Protein AF-A0A2P4PCV8-F1 (afdb_monomer)

pLDDT: mean 87.17, std 16.97, range [30.16, 98.88]

Sequence (271 aa):
MNFSSSGEYDDCSLVPAVNVSKWEKKDFKELQRILKNCIPLIRFFEISSTDFYDKVWPYNSILPKDLREDIIKFHFKPSSRPISPLHKPRLIPFDSTLIKQEHVARLCDWIDRKDGKPYKFEDIPYKFKLLVRGSKDGFESEIFHEKCDHKGPTIVVMQIAYSGELVGGYNPIEWTTGDSRITTQNSFLFSFPKQGNIADAKLSRVSRPGYAIRVKDKSHGPCFGDKDLWMKQNFNAYDSCSSDKDDYQERVTTLSKFWVLEYEVFQVVKK

Secondary structure (DSSP, 8-state):
-----------TT------GGG--HHHHHHHHHHHTTTGGGS-GGGS-HHHIIIIIGGGGGGS-HHHHHHHHHHHH-TTPPP-S--------SS--SS--HHHHHHHHHHHHT--SSPPPGGG--EEEEEEEEHHHH-SBHHHHHHHHBT--SEEEEEEETTT--EEEEEESS-B--SSEEE--SS-EEEEE-SSS-GGG-EEEEBS-GGGSEEE--TTEEEEETTTTEEEESBTTSTT-EEE-SSSBSS-S-S-SEE-EEEEEEEEEEE-

Radius of gyration: 23.93 Å; Cα contacts (8 Å, |Δi|>4): 496; chains: 1; bounding box: 47×67×67 Å

Mean predicted aligned error: 13.07 Å

Nearest PDB structures (foldseek):
  8ar9-assembly1_A  TM=8.118E-01  e=1.139E-08  Homo sapiens
  7uzi-assembly1_U  TM=7.854E-01  e=8.421E-09  Rattus norvegicus
  7obp-assembly1_A  TM=8.176E-01  e=4.578E-08  Homo sapiens
  4acj-assembly1_A  TM=7.943E-01  e=2.822E-08  Danio rerio
  7obp-assembly5_E  TM=8.021E-01  e=3.818E-08  Homo sapiens

Solvent-accessible surface area (backbone atoms only — not comparable to full-atom values): 15337 Å² total; per-residue (Å²): 138,88,81,88,81,82,79,81,74,89,64,86,83,72,70,74,82,81,64,68,90,76,60,51,75,66,53,48,52,50,50,30,62,74,36,57,83,48,57,81,71,56,64,70,90,76,46,51,61,65,54,37,56,74,72,44,49,86,55,48,86,54,49,57,69,72,60,44,54,36,52,49,44,38,65,76,32,92,88,51,77,68,76,64,79,66,72,67,71,86,66,62,75,44,81,61,93,87,63,53,73,70,55,52,23,48,52,50,28,62,72,70,65,55,92,65,82,66,49,53,77,93,68,51,62,61,40,42,44,65,60,46,40,26,90,82,71,51,46,41,11,55,55,46,50,76,55,43,41,74,58,39,24,31,39,41,41,33,29,33,58,89,76,48,30,36,35,36,38,38,45,72,51,59,46,65,74,43,85,52,58,45,68,37,71,77,32,35,39,28,20,40,62,65,75,77,58,86,82,73,40,46,76,16,46,43,69,35,32,70,36,31,30,37,32,38,47,60,62,35,39,67,30,36,14,92,49,28,36,36,33,27,38,44,32,64,39,86,62,21,21,34,30,37,69,70,22,32,71,46,60,61,60,95,53,55,58,38,28,33,76,39,38,40,34,25,33,56,40,78,110

Foldseek 3Di:
DDDDDDDDDPDPPPPPDDPLVPDDPVNLVVVLVVCVVVLVVDQLLPQQLVCCVPPVVSSLVSDDPLVSVQSCCVSVPVPDDRPPPNPPPPCPVEDDPLDDLLRLQVVQCLLVVPPDDTDDSVRRQKGWYWQDKCVVQNQFLLSLCVRFAPLAKKKKWFQFDPQRKIKIKIDRGGADADFAAAFDQSIWIKIDGPDDDSVPIDIKTFPARRFQFGHYHSQWHGDGGPQAWTAGGGQQDWQRIAHDDDGIDDRHDPGGGTGGPMMIMTRIDGD

InterPro domains:
  IPR006571 TLDc domain [PF07534] (95-268)
  IPR006571 TLDc domain [PS51886] (97-269)
  IPR006571 TLDc domain [SM00584] (96-269)

Structure (mmCIF, N/CA/C/O backbone):
data_AF-A0A2P4PCV8-F1
#
_entry.id   AF-A0A2P4PCV8-F1
#
loop_
_atom_site.group_PDB
_atom_site.id
_atom_site.type_symbol
_atom_site.label_atom_id
_atom_site.label_alt_id
_atom_site.label_comp_id
_atom_site.label_asym_id
_atom_site.label_entity_id
_atom_site.label_seq_id
_atom_site.pdbx_PDB_ins_code
_atom_site.Cartn_x
_atom_site.Cartn_y
_atom_site.Cartn_z
_atom_site.occupancy
_atom_site.B_iso_or_equiv
_atom_site.auth_seq_id
_atom_site.auth_comp_id
_atom_site.auth_asym_id
_atom_site.auth_atom_id
_atom_site.pdbx_PDB_model_num
ATOM 1 N N . MET A 1 1 ? 11.957 45.035 31.688 1.00 38.94 1 MET A N 1
ATOM 2 C CA . MET A 1 1 ? 10.987 44.380 30.789 1.00 38.94 1 MET A CA 1
ATOM 3 C C . MET A 1 1 ? 11.322 42.902 30.786 1.00 38.94 1 MET A C 1
ATOM 5 O O . MET A 1 1 ? 12.318 42.510 30.198 1.00 38.94 1 MET A O 1
ATOM 9 N N . ASN A 1 2 ? 10.563 42.133 31.563 1.00 30.97 2 ASN A N 1
ATOM 10 C CA . ASN A 1 2 ? 10.613 40.675 31.576 1.00 30.97 2 ASN A CA 1
ATOM 11 C C . ASN A 1 2 ? 9.821 40.161 30.382 1.00 30.97 2 ASN A C 1
ATOM 13 O O . ASN A 1 2 ? 8.718 40.655 30.194 1.00 30.97 2 ASN A O 1
ATOM 17 N N . PHE A 1 3 ? 10.326 39.148 29.681 1.00 30.16 3 PHE A N 1
ATOM 18 C CA . PHE A 1 3 ? 9.507 38.034 29.201 1.00 30.16 3 PHE A CA 1
ATOM 19 C C . PHE A 1 3 ? 10.400 36.798 29.059 1.00 30.16 3 PHE A C 1
ATOM 21 O O . PHE A 1 3 ? 11.090 36.595 28.065 1.00 30.16 3 PHE A O 1
ATOM 28 N N . SER A 1 4 ? 10.395 35.990 30.114 1.00 32.03 4 SER A N 1
ATOM 29 C CA . SER A 1 4 ? 10.664 34.559 30.071 1.00 32.03 4 SER A CA 1
ATOM 30 C C . SER A 1 4 ? 9.470 33.873 29.402 1.00 32.03 4 SER A C 1
ATOM 32 O O . SER A 1 4 ? 8.347 34.009 29.883 1.00 32.03 4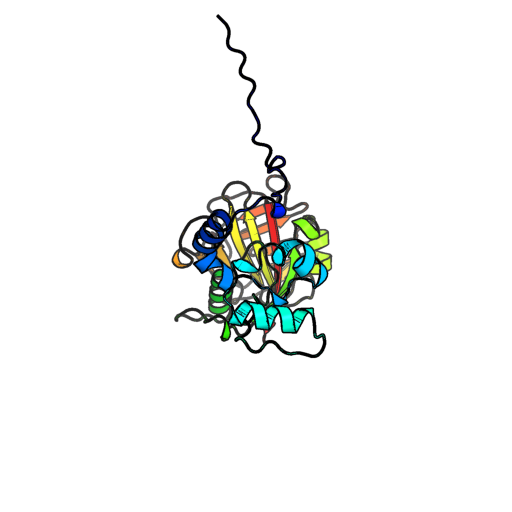 SER A O 1
ATOM 34 N N . SER A 1 5 ? 9.703 33.144 28.313 1.00 35.50 5 SER A N 1
ATOM 35 C CA . SER A 1 5 ? 8.714 32.257 27.697 1.00 35.50 5 SER A CA 1
ATOM 36 C C . SER A 1 5 ? 9.259 30.833 27.733 1.00 35.50 5 SER A C 1
ATOM 38 O O . SER A 1 5 ? 9.901 30.375 26.790 1.00 35.50 5 SER A O 1
ATOM 40 N N . SER A 1 6 ? 9.028 30.147 28.849 1.00 34.22 6 SER A N 1
ATOM 41 C CA . SER A 1 6 ? 9.066 28.689 28.918 1.00 34.22 6 SER A CA 1
ATOM 42 C C . SER A 1 6 ? 7.823 28.157 28.207 1.00 34.22 6 SER A C 1
ATOM 44 O O . SER A 1 6 ? 6.713 28.313 28.710 1.00 34.22 6 SER A O 1
ATOM 46 N N . GLY A 1 7 ? 8.006 27.582 27.019 1.00 34.19 7 GLY A N 1
ATOM 47 C CA . GLY A 1 7 ? 6.967 26.794 26.368 1.00 34.19 7 GLY A CA 1
ATOM 48 C C . GLY A 1 7 ? 6.785 25.488 27.133 1.00 34.19 7 GLY A C 1
ATOM 49 O O . GLY A 1 7 ? 7.696 24.662 27.166 1.00 34.19 7 GLY A O 1
ATOM 50 N N . GLU A 1 8 ? 5.632 25.334 27.776 1.00 32.84 8 GLU A N 1
ATOM 51 C CA . GLU A 1 8 ? 5.153 24.049 28.272 1.00 32.84 8 GLU A CA 1
ATOM 52 C C . GLU A 1 8 ? 4.843 23.164 27.061 1.00 32.84 8 GLU A C 1
ATOM 54 O O . GLU A 1 8 ? 3.984 23.471 26.235 1.00 32.84 8 GLU A O 1
ATOM 59 N N . TYR A 1 9 ? 5.606 22.084 26.929 1.00 38.09 9 TYR A N 1
ATOM 60 C CA . TYR A 1 9 ? 5.227 20.954 26.100 1.00 38.09 9 TYR A CA 1
ATOM 61 C C . TYR A 1 9 ? 4.119 20.214 26.852 1.00 38.09 9 TYR A C 1
ATOM 63 O O . TYR A 1 9 ? 4.358 19.740 27.962 1.00 38.09 9 TYR A O 1
ATOM 71 N N . ASP A 1 10 ? 2.925 20.131 26.259 1.00 37.09 10 ASP A N 1
ATOM 72 C CA . ASP A 1 10 ? 1.834 19.277 26.736 1.00 37.09 10 ASP A CA 1
ATOM 73 C C . ASP A 1 10 ? 2.271 17.808 26.653 1.00 37.09 10 ASP A C 1
ATOM 75 O O . ASP A 1 10 ? 2.105 17.112 25.648 1.00 37.09 10 ASP A O 1
ATOM 79 N N . ASP A 1 11 ? 2.887 17.352 27.736 1.00 35.28 11 ASP A N 1
ATOM 80 C CA . ASP A 1 11 ? 3.180 15.961 28.004 1.00 35.28 11 ASP A CA 1
ATOM 81 C C . ASP A 1 11 ? 1.874 15.239 28.371 1.00 35.28 11 ASP A C 1
ATOM 83 O O . ASP A 1 11 ? 1.299 15.420 29.446 1.00 35.28 11 ASP A O 1
ATOM 87 N N . CYS A 1 12 ? 1.396 14.383 27.467 1.00 40.44 12 CYS A N 1
ATOM 88 C CA . CYS A 1 12 ? 0.242 13.508 27.694 1.00 40.44 12 CYS A CA 1
ATOM 89 C C . CYS A 1 12 ? 0.479 12.438 28.788 1.00 40.44 12 CYS A C 1
ATOM 91 O O . CYS A 1 12 ? -0.374 11.571 28.985 1.00 40.44 12 CYS A O 1
ATOM 93 N N . SER A 1 13 ? 1.608 12.465 29.508 1.00 43.12 13 SER A N 1
ATOM 94 C CA . SER A 1 13 ? 1.926 11.523 30.587 1.00 43.12 13 SER A CA 1
ATOM 95 C C . SER A 1 13 ? 1.292 11.852 31.951 1.00 43.12 13 SER A C 1
ATOM 97 O O . SER A 1 13 ? 1.366 11.031 32.866 1.00 43.12 13 SER A O 1
ATOM 99 N N . LEU A 1 14 ? 0.606 12.992 32.105 1.00 40.94 14 LEU A N 1
ATOM 100 C CA . LEU A 1 14 ? 0.046 13.435 33.392 1.00 40.94 14 LEU A CA 1
ATOM 101 C C . LEU A 1 14 ? -1.486 13.394 33.467 1.00 40.94 14 LEU A C 1
ATOM 103 O O . LEU A 1 14 ? -2.105 14.269 34.071 1.00 40.94 14 LEU A O 1
ATOM 107 N N . VAL A 1 15 ? -2.130 12.359 32.920 1.00 43.47 15 VAL A N 1
ATOM 108 C CA . VAL A 1 15 ? -3.498 12.048 33.364 1.00 43.47 15 VAL A CA 1
ATOM 109 C C . VAL A 1 15 ? -3.374 11.291 34.691 1.00 43.47 15 VAL A C 1
ATOM 111 O O . VAL A 1 15 ? -2.934 10.139 34.679 1.00 43.47 15 VAL A O 1
ATOM 114 N N . PRO A 1 16 ? -3.709 11.893 35.850 1.00 51.81 16 PRO A N 1
ATOM 115 C CA . PRO A 1 16 ? -3.656 11.179 37.116 1.00 51.81 16 PRO A CA 1
ATOM 116 C C . PRO A 1 16 ? -4.515 9.919 37.018 1.00 51.81 16 PRO A C 1
ATOM 118 O O . PRO A 1 16 ? -5.636 9.962 36.504 1.00 51.81 16 PRO A O 1
ATOM 121 N N . ALA A 1 17 ? -3.981 8.794 37.502 1.00 59.19 17 ALA A N 1
ATOM 122 C CA . ALA A 1 17 ? -4.695 7.526 37.504 1.00 59.19 17 ALA A CA 1
ATOM 123 C C . ALA A 1 17 ? -6.082 7.723 38.133 1.00 59.19 17 ALA A C 1
ATOM 125 O O . ALA A 1 17 ? -6.212 8.101 39.302 1.00 59.19 17 ALA A O 1
ATOM 126 N N . VAL A 1 18 ? -7.124 7.508 37.331 1.00 72.25 18 VAL A N 1
ATOM 127 C CA . VAL A 1 18 ? -8.508 7.709 37.753 1.00 72.25 18 VAL A CA 1
ATOM 128 C C . VAL A 1 18 ? -8.825 6.687 38.838 1.00 72.25 18 VAL A C 1
ATOM 130 O O . VAL A 1 18 ? -8.986 5.499 38.571 1.00 72.25 18 VAL A O 1
ATOM 133 N N . ASN A 1 19 ? -8.920 7.147 40.085 1.00 80.75 19 ASN A N 1
ATOM 134 C CA . ASN A 1 19 ? -9.288 6.286 41.196 1.00 80.75 19 ASN A CA 1
ATOM 135 C C . ASN A 1 19 ? -10.816 6.150 41.279 1.00 80.75 19 ASN A C 1
ATOM 137 O O . ASN A 1 19 ? -11.497 6.945 41.930 1.00 80.75 19 ASN A O 1
ATOM 141 N N . VAL A 1 20 ? -11.338 5.106 40.636 1.00 84.06 20 VAL A N 1
ATOM 142 C CA . VAL A 1 20 ? -12.776 4.794 40.544 1.00 84.06 20 VAL A CA 1
ATOM 143 C C . VAL A 1 20 ? -13.432 4.598 41.911 1.00 84.06 20 VAL A C 1
ATOM 145 O O . VAL A 1 20 ? -14.623 4.845 42.060 1.00 84.06 20 VAL A O 1
ATOM 148 N N . SER A 1 21 ? -12.669 4.217 42.943 1.00 82.31 21 SER A N 1
ATOM 149 C CA . SER A 1 21 ? -13.222 4.036 44.294 1.00 82.31 21 SER A CA 1
ATOM 150 C C . SER A 1 21 ? -13.751 5.330 44.926 1.00 82.31 21 SER A C 1
ATOM 152 O O . SER A 1 21 ? -14.539 5.265 45.865 1.00 82.31 21 SER A O 1
ATOM 154 N N . LYS A 1 22 ? -13.348 6.499 44.408 1.00 89.00 22 LYS A N 1
ATOM 155 C CA . LYS A 1 22 ? -13.819 7.816 44.865 1.00 89.00 22 LYS A CA 1
ATOM 156 C C . LYS A 1 22 ? -15.036 8.339 44.095 1.00 89.00 22 LYS A C 1
ATOM 158 O O . LYS A 1 22 ? -15.481 9.444 44.376 1.00 89.00 22 LYS A O 1
ATOM 163 N N . TRP A 1 23 ? -15.532 7.598 43.105 1.00 89.81 23 TRP A N 1
ATOM 164 C CA . TRP A 1 23 ? -16.611 8.061 42.236 1.00 89.81 23 TRP A CA 1
ATOM 165 C C . TRP A 1 23 ? -17.976 7.933 42.904 1.00 89.81 23 TRP A C 1
ATOM 167 O O . TRP A 1 23 ? -18.322 6.903 43.487 1.00 89.81 23 TRP A O 1
ATOM 177 N N . GLU A 1 24 ? -18.797 8.963 42.743 1.00 91.81 24 GLU A N 1
ATOM 178 C CA . GLU A 1 24 ? -20.179 8.970 43.189 1.00 91.81 24 GLU A CA 1
ATOM 179 C C . GLU A 1 24 ? -21.124 8.464 42.093 1.00 91.81 24 GLU A C 1
ATOM 181 O O . GLU A 1 24 ? -20.803 8.387 40.905 1.00 91.81 24 GLU A O 1
ATOM 186 N N . LYS A 1 25 ? -22.377 8.172 42.468 1.00 90.50 25 LYS A N 1
ATOM 187 C CA . LYS A 1 25 ? -23.420 7.752 41.510 1.00 90.50 25 LYS A CA 1
ATOM 188 C C . LYS A 1 25 ? -23.598 8.740 40.351 1.00 90.50 25 LYS A C 1
ATOM 190 O O . LYS A 1 25 ? -24.005 8.327 39.266 1.00 90.50 25 LYS A O 1
ATOM 195 N N . LYS A 1 26 ? -23.352 10.033 40.584 1.00 93.44 26 LYS A N 1
ATOM 196 C CA . LYS A 1 26 ? -23.454 11.074 39.557 1.00 93.44 26 LYS A CA 1
ATOM 197 C C . LYS A 1 26 ? -22.363 10.921 38.494 1.00 93.44 26 LYS A C 1
ATOM 199 O O . LYS A 1 26 ? -22.684 11.022 37.314 1.00 93.44 26 LYS A O 1
ATOM 204 N N . ASP A 1 27 ? -21.138 10.590 38.893 1.00 93.31 27 ASP A N 1
ATOM 205 C CA . ASP A 1 27 ? -20.005 10.412 37.978 1.00 93.31 27 ASP A CA 1
ATOM 206 C C . ASP A 1 27 ? -20.229 9.213 37.056 1.00 93.31 27 ASP A C 1
ATOM 208 O O . ASP A 1 27 ? -20.073 9.312 35.840 1.00 93.31 27 ASP A O 1
ATOM 212 N N . PHE A 1 28 ? -20.721 8.098 37.606 1.00 93.81 28 PHE A N 1
ATOM 213 C CA . PHE A 1 28 ? -21.094 6.934 36.797 1.00 93.81 28 PHE A CA 1
ATOM 214 C C . PHE A 1 28 ? -22.228 7.236 35.816 1.00 93.81 28 PHE A C 1
ATOM 216 O O . PHE A 1 28 ? -22.184 6.772 34.679 1.00 93.81 28 PHE A O 1
ATOM 223 N N . LYS A 1 29 ? -23.235 8.024 36.222 1.00 93.81 29 LYS A N 1
ATOM 224 C CA . LYS A 1 29 ? -24.313 8.451 35.314 1.00 93.81 29 LYS A CA 1
ATOM 225 C C . LYS A 1 29 ? -23.785 9.323 34.180 1.00 93.81 29 LYS A C 1
ATOM 227 O O . LYS A 1 29 ? -24.217 9.157 33.041 1.00 93.81 29 LYS A O 1
ATOM 232 N N . GLU A 1 30 ? -22.857 10.226 34.476 1.00 94.12 30 GLU A N 1
ATOM 233 C CA . GLU A 1 30 ? -22.265 11.097 33.465 1.00 94.12 30 GLU A CA 1
ATOM 234 C C . GLU A 1 30 ? -21.371 10.312 32.500 1.00 94.12 30 GLU A C 1
ATOM 236 O O . GLU A 1 30 ? -21.525 10.427 31.284 1.00 94.12 30 GLU A O 1
ATOM 241 N N . LEU A 1 31 ? -20.531 9.410 33.012 1.00 93.62 31 LEU A N 1
ATOM 242 C CA . LEU A 1 31 ? -19.739 8.500 32.185 1.00 93.62 31 LEU A CA 1
ATOM 243 C C . LEU A 1 31 ? -20.628 7.617 31.302 1.00 93.62 31 LEU A C 1
ATOM 245 O O . LEU A 1 31 ? -20.365 7.468 30.110 1.00 93.62 31 LEU A O 1
ATOM 249 N N . GLN A 1 32 ? -21.707 7.066 31.863 1.00 92.94 32 GLN A N 1
ATOM 250 C CA . GLN A 1 32 ? -22.686 6.290 31.108 1.00 92.94 32 GLN A CA 1
ATOM 251 C C . GLN A 1 32 ? -23.298 7.118 29.976 1.00 92.94 32 GLN A C 1
ATOM 253 O O . GLN A 1 32 ? -23.462 6.609 28.870 1.00 92.94 32 GLN A O 1
ATOM 258 N N . ARG A 1 33 ? -23.620 8.392 30.227 1.00 93.19 33 ARG A N 1
ATOM 259 C CA . ARG A 1 33 ? -24.165 9.308 29.219 1.00 93.19 33 ARG A CA 1
ATOM 260 C C . ARG A 1 33 ? -23.162 9.563 28.092 1.00 93.19 33 ARG A C 1
ATOM 262 O O . ARG A 1 33 ? -23.549 9.475 26.929 1.00 93.19 33 ARG A O 1
ATOM 269 N N . ILE A 1 34 ? -21.900 9.833 28.430 1.00 92.88 34 ILE A N 1
ATOM 270 C CA . ILE A 1 34 ? -20.807 10.080 27.472 1.00 92.88 34 ILE A CA 1
ATOM 271 C C . ILE A 1 34 ? -20.547 8.835 26.617 1.00 92.88 34 ILE A C 1
ATOM 273 O O . ILE A 1 34 ? -20.456 8.922 25.394 1.00 92.88 34 ILE A O 1
ATOM 277 N N . LEU A 1 35 ? -20.472 7.662 27.247 1.00 90.31 35 LEU A N 1
ATOM 278 C CA . LEU A 1 35 ? -20.114 6.415 26.576 1.00 90.31 35 LEU A CA 1
ATOM 279 C C . LEU A 1 35 ? -21.308 5.650 26.005 1.00 90.31 35 LEU A C 1
ATOM 281 O O . LEU A 1 35 ? -21.091 4.625 25.368 1.00 90.31 35 LEU A O 1
ATOM 285 N N . LYS A 1 36 ? -22.554 6.112 26.166 1.00 87.81 36 LYS A N 1
ATOM 286 C CA . LYS A 1 36 ? -23.766 5.377 25.750 1.00 87.81 36 LYS A CA 1
ATOM 287 C C . LYS A 1 36 ? -23.693 4.844 24.316 1.00 87.81 36 LYS A C 1
ATOM 289 O O . LYS A 1 36 ? -24.051 3.696 24.076 1.00 87.81 36 LYS A O 1
ATOM 294 N N . ASN A 1 37 ? -23.213 5.663 23.379 1.00 81.12 37 ASN A N 1
ATOM 295 C CA . ASN A 1 37 ? -23.099 5.291 21.963 1.00 81.12 37 ASN A CA 1
ATOM 296 C C . ASN A 1 37 ? -21.806 4.516 21.648 1.00 81.12 37 ASN A C 1
ATOM 298 O O . ASN A 1 37 ? -21.708 3.883 20.600 1.00 81.12 37 ASN A O 1
ATOM 302 N N . CYS A 1 38 ? -20.831 4.549 22.558 1.00 82.75 38 CYS A N 1
ATOM 303 C CA . CYS A 1 38 ? -19.551 3.857 22.438 1.00 82.75 38 CYS A CA 1
ATOM 304 C C . CYS A 1 38 ? -19.588 2.456 23.058 1.00 82.75 38 CYS A C 1
ATOM 306 O O . CYS A 1 38 ? -18.950 1.561 22.522 1.00 82.75 38 CYS A O 1
ATOM 308 N N . ILE A 1 39 ? -20.346 2.242 24.142 1.00 87.88 39 ILE A N 1
ATOM 309 C CA . ILE A 1 39 ? -20.460 0.954 24.851 1.00 87.88 39 ILE A CA 1
ATOM 310 C C . ILE A 1 39 ? -20.790 -0.201 23.892 1.00 87.88 39 ILE A C 1
ATOM 312 O O . ILE A 1 39 ? -20.082 -1.204 23.947 1.00 87.88 39 ILE A O 1
ATOM 316 N N . PRO A 1 40 ? -21.763 -0.082 22.963 1.00 81.81 40 PRO A N 1
ATOM 317 C CA . PRO A 1 40 ? -22.039 -1.145 21.995 1.00 81.81 40 PRO A CA 1
ATOM 318 C C . PRO A 1 40 ? -20.875 -1.424 21.028 1.00 81.81 40 PRO A C 1
ATOM 320 O O . PRO A 1 40 ? -20.838 -2.460 20.383 1.00 81.81 40 PRO A O 1
ATOM 323 N N . LEU A 1 41 ? -19.922 -0.503 20.877 1.00 77.00 41 LEU A N 1
ATOM 324 C CA . LEU A 1 41 ? -18.781 -0.649 19.969 1.00 77.00 41 LEU A CA 1
ATOM 325 C C . LEU A 1 41 ? -17.554 -1.281 20.648 1.00 77.00 41 LEU A C 1
ATOM 327 O O . LEU A 1 41 ? -16.602 -1.642 19.953 1.00 77.00 41 LEU A O 1
ATOM 331 N N . ILE A 1 42 ? -17.558 -1.412 21.981 1.00 84.56 42 ILE A N 1
ATOM 332 C CA . ILE A 1 42 ? -16.454 -1.993 22.754 1.00 84.56 42 ILE A CA 1
ATOM 333 C C . ILE A 1 42 ? -16.487 -3.520 22.638 1.00 84.56 42 ILE A C 1
ATOM 335 O O . ILE A 1 42 ? -17.512 -4.169 22.844 1.00 84.56 42 ILE A O 1
ATOM 339 N N . ARG A 1 43 ? -15.330 -4.116 22.343 1.00 82.50 43 ARG A N 1
ATOM 340 C CA . ARG A 1 43 ? -15.173 -5.561 22.142 1.00 82.50 43 ARG A CA 1
ATOM 341 C C . ARG A 1 43 ? -14.903 -6.293 23.453 1.00 82.50 43 ARG A C 1
ATOM 343 O O . ARG A 1 43 ? -13.840 -6.873 23.629 1.00 82.50 43 ARG A O 1
ATOM 350 N N . PHE A 1 44 ? -15.861 -6.269 24.375 1.00 86.81 44 PHE A N 1
ATOM 351 C CA . PHE A 1 44 ? -15.684 -6.842 25.717 1.00 86.81 44 PHE A CA 1
ATOM 352 C C . PHE A 1 44 ? -15.187 -8.297 25.708 1.00 86.81 44 PHE A C 1
ATOM 354 O O . PHE A 1 44 ? -14.325 -8.642 26.502 1.00 86.81 44 PHE A O 1
ATOM 361 N N . PHE A 1 45 ? -15.645 -9.113 24.756 1.00 83.44 45 PHE A N 1
ATOM 362 C CA . PHE A 1 45 ? -15.264 -10.526 24.631 1.00 83.44 45 PHE A CA 1
ATOM 363 C C . PHE A 1 45 ? -13.847 -10.770 24.068 1.00 83.44 45 PHE A C 1
ATOM 365 O O . PHE A 1 45 ? -13.377 -11.903 24.088 1.00 83.44 45 PHE A O 1
ATOM 372 N N . GLU A 1 46 ? -13.175 -9.739 23.544 1.00 82.38 46 GLU A N 1
ATOM 373 C CA . GLU A 1 46 ? -11.769 -9.807 23.100 1.00 82.38 46 GLU A CA 1
ATOM 374 C C . GLU A 1 46 ? -10.795 -9.320 24.184 1.00 82.38 46 GLU A C 1
ATOM 376 O O . GLU A 1 46 ? -9.584 -9.489 24.053 1.00 82.38 46 GLU A O 1
ATOM 381 N N . ILE A 1 47 ? -11.308 -8.716 25.257 1.00 84.94 47 ILE A N 1
ATOM 382 C CA . ILE A 1 47 ? -10.499 -8.284 26.395 1.00 84.94 47 ILE A CA 1
ATOM 383 C C . ILE A 1 47 ? -10.060 -9.539 27.159 1.00 84.94 47 ILE A C 1
ATOM 385 O O . ILE A 1 47 ? -10.840 -10.474 27.330 1.00 84.94 47 ILE A O 1
ATOM 389 N N . SER A 1 48 ? -8.808 -9.602 27.612 1.00 86.75 48 SER A N 1
ATOM 390 C CA . SER A 1 48 ? -8.376 -10.715 28.463 1.00 86.75 48 SER A CA 1
ATOM 391 C C . SER A 1 48 ? -9.199 -10.727 29.759 1.00 86.75 48 SER A C 1
ATOM 393 O O . SER A 1 48 ? -9.596 -9.670 30.244 1.00 86.75 48 SER A O 1
ATOM 395 N N . SER A 1 49 ? -9.463 -11.890 30.364 1.00 88.50 49 SER A N 1
ATOM 396 C CA . SER A 1 49 ? -10.204 -11.915 31.640 1.00 88.50 49 SER A CA 1
ATOM 397 C C . SER A 1 49 ? -9.512 -11.091 32.737 1.00 88.50 49 SER A C 1
ATOM 399 O O . SER A 1 49 ? -10.195 -10.499 33.569 1.00 88.50 49 SER A O 1
ATOM 401 N N . THR A 1 50 ? -8.178 -10.995 32.695 1.00 88.88 50 THR A N 1
ATOM 402 C CA . THR A 1 50 ? -7.373 -10.138 33.577 1.00 88.88 50 THR A CA 1
ATOM 403 C C . THR A 1 50 ? -7.650 -8.656 33.330 1.00 88.88 50 THR A C 1
ATOM 405 O O . THR A 1 50 ? -8.084 -7.958 34.239 1.00 88.88 50 THR A O 1
ATOM 408 N N . ASP A 1 51 ? -7.502 -8.175 32.090 1.00 90.69 51 ASP A N 1
ATOM 409 C CA . ASP A 1 51 ? -7.779 -6.771 31.756 1.00 90.69 51 ASP A CA 1
ATOM 410 C C . ASP A 1 51 ? -9.250 -6.410 31.975 1.00 90.69 51 ASP A C 1
ATOM 412 O O . ASP A 1 51 ? -9.568 -5.288 32.367 1.00 90.69 51 ASP A O 1
ATOM 416 N N . PHE A 1 52 ? -10.163 -7.354 31.744 1.00 91.38 52 PHE A N 1
ATOM 417 C CA . PHE A 1 52 ? -11.573 -7.158 32.032 1.00 91.38 52 PHE A CA 1
ATOM 418 C C . PHE A 1 52 ? -11.780 -6.906 33.529 1.00 91.38 52 PHE A C 1
ATOM 420 O O . PHE A 1 52 ? -12.441 -5.933 33.894 1.00 91.38 52 PHE A O 1
ATOM 427 N N . TYR A 1 53 ? -11.186 -7.734 34.390 1.00 91.50 53 TYR A N 1
ATOM 428 C CA . TYR A 1 53 ? -11.283 -7.578 35.838 1.00 91.50 53 TYR A CA 1
ATOM 429 C C . TYR A 1 53 ? -10.627 -6.281 36.333 1.00 91.50 53 TYR A C 1
ATOM 431 O O . TYR A 1 53 ? -11.234 -5.544 37.105 1.00 91.50 53 TYR A O 1
ATOM 439 N N . ASP A 1 54 ? -9.431 -5.953 35.851 1.00 89.94 54 ASP A N 1
ATOM 440 C CA . ASP A 1 54 ? -8.673 -4.814 36.375 1.00 89.94 54 ASP A CA 1
ATOM 441 C C . ASP A 1 54 ? -9.158 -3.467 35.818 1.00 89.94 54 ASP A C 1
ATOM 443 O O . ASP A 1 54 ? -9.199 -2.468 36.537 1.00 89.94 54 ASP A O 1
ATOM 447 N N . LYS A 1 55 ? -9.529 -3.417 34.531 1.00 90.56 55 LYS A N 1
ATOM 448 C CA . LYS A 1 55 ? -9.739 -2.153 33.800 1.00 90.56 55 LYS A CA 1
ATOM 449 C C . LYS A 1 55 ? -11.195 -1.881 33.440 1.00 90.56 55 LYS A C 1
ATOM 451 O O . LYS A 1 55 ? -11.571 -0.721 33.295 1.00 90.56 55 LYS A O 1
ATOM 456 N N . VAL A 1 56 ? -12.027 -2.913 33.289 1.00 91.94 56 VAL A N 1
ATOM 457 C CA . VAL A 1 56 ? -13.430 -2.756 32.855 1.00 91.94 56 VAL A CA 1
ATOM 458 C C . VAL A 1 56 ? -14.399 -2.918 34.019 1.00 91.94 56 VAL A C 1
ATOM 460 O O . VAL A 1 56 ? -15.322 -2.117 34.184 1.00 91.94 56 VAL A O 1
ATOM 463 N N . TRP A 1 57 ? -14.184 -3.936 34.850 1.00 91.62 57 TRP A N 1
ATOM 464 C CA . TRP A 1 57 ? -15.052 -4.282 35.969 1.00 91.62 57 TRP A CA 1
ATOM 465 C C . TRP A 1 57 ? -15.304 -3.144 36.967 1.00 91.62 57 TRP A C 1
ATOM 467 O O . TRP A 1 57 ? -16.454 -3.033 37.406 1.00 91.62 57 TRP A O 1
ATOM 477 N N . PRO A 1 58 ? -14.341 -2.251 37.290 1.00 92.62 58 PRO A N 1
ATOM 478 C CA . PRO A 1 58 ? -14.599 -1.111 38.176 1.00 92.62 58 PRO A CA 1
ATOM 479 C C . PRO A 1 58 ? -15.738 -0.202 37.691 1.00 92.62 58 PRO A C 1
ATOM 481 O O . PRO A 1 58 ? -16.423 0.429 38.493 1.00 92.62 58 PRO A O 1
ATOM 484 N N . TYR A 1 59 ? -15.987 -0.178 36.381 1.00 92.50 59 TYR A N 1
ATOM 485 C CA . TYR A 1 59 ? -17.022 0.632 35.747 1.00 92.50 59 TYR A CA 1
ATOM 486 C C . TYR A 1 59 ? -18.271 -0.163 35.381 1.00 92.50 59 TYR A C 1
ATOM 488 O O . TYR A 1 59 ? -19.133 0.361 34.678 1.00 92.50 59 TYR A O 1
ATOM 496 N N . ASN A 1 60 ? -18.409 -1.414 35.837 1.00 90.06 60 ASN A N 1
ATOM 497 C CA . ASN A 1 60 ? -19.470 -2.304 35.365 1.00 90.06 60 ASN A CA 1
ATOM 498 C C . ASN A 1 60 ? -20.869 -1.675 35.477 1.00 90.06 60 ASN A C 1
ATOM 500 O O . ASN A 1 60 ? -21.707 -1.945 34.624 1.00 90.06 60 ASN A O 1
ATOM 504 N N . SER A 1 61 ? -21.094 -0.787 36.457 1.00 90.69 61 SER A N 1
ATOM 505 C CA . SER A 1 61 ? -22.348 -0.075 36.727 1.00 90.69 61 SER A CA 1
ATOM 506 C C . SER A 1 61 ? -22.931 0.671 35.522 1.00 90.69 61 SER A C 1
ATOM 508 O O . SER A 1 61 ? -24.157 0.756 35.433 1.00 90.69 61 SER A O 1
ATOM 510 N N . ILE A 1 62 ? -22.098 1.130 34.580 1.00 93.12 62 ILE A N 1
ATOM 511 C CA . ILE A 1 62 ? -22.535 1.873 33.386 1.00 93.12 62 ILE A CA 1
ATOM 512 C C . ILE A 1 62 ? -23.058 0.961 32.268 1.00 93.12 62 ILE A C 1
ATOM 514 O O . ILE A 1 62 ? -23.760 1.429 31.368 1.00 93.12 62 ILE A O 1
ATOM 518 N N . LEU A 1 63 ? -22.722 -0.333 32.309 1.00 91.25 63 LEU A N 1
ATOM 519 C CA . LEU A 1 63 ? -23.099 -1.296 31.279 1.00 91.25 63 LEU A CA 1
ATOM 520 C C . LEU A 1 63 ? -24.595 -1.636 31.382 1.00 91.25 63 LEU A C 1
ATOM 522 O O . LEU A 1 63 ? -25.073 -1.890 32.498 1.00 91.25 63 LEU A O 1
ATOM 526 N N . PRO A 1 64 ? -25.325 -1.702 30.248 1.00 90.12 64 PRO A N 1
ATOM 527 C CA . PRO A 1 64 ? -26.677 -2.251 30.198 1.00 90.12 64 PRO A CA 1
ATOM 528 C C . PRO A 1 64 ? -26.743 -3.626 30.868 1.00 90.12 64 PRO A C 1
ATOM 530 O O . PRO A 1 64 ? -25.807 -4.416 30.744 1.00 90.12 64 PRO A O 1
ATOM 533 N N . LYS A 1 65 ? -27.838 -3.900 31.584 1.00 87.62 65 LYS A N 1
ATOM 534 C CA . LYS A 1 65 ? -27.977 -5.100 32.421 1.00 87.62 65 LYS A CA 1
ATOM 535 C C . LYS A 1 65 ? -27.727 -6.390 31.629 1.00 87.62 65 LYS A C 1
ATOM 537 O O . LYS A 1 65 ? -26.853 -7.160 32.012 1.00 87.62 65 LYS A O 1
ATOM 542 N N . ASP A 1 66 ? -28.405 -6.545 30.495 1.00 84.12 66 ASP A N 1
ATOM 543 C CA . ASP A 1 66 ? -28.313 -7.745 29.653 1.00 84.12 66 ASP A CA 1
ATOM 544 C C . ASP A 1 66 ? -26.885 -7.955 29.119 1.00 84.12 66 ASP A C 1
ATOM 546 O O . ASP A 1 66 ? -26.324 -9.045 29.210 1.00 84.12 66 ASP A O 1
ATOM 550 N N . LEU A 1 67 ? -26.245 -6.873 28.655 1.00 86.44 67 LEU A N 1
ATOM 551 C CA . LEU A 1 67 ? -24.861 -6.905 28.177 1.00 86.44 67 LEU A CA 1
ATOM 552 C C . LEU A 1 67 ? -23.888 -7.299 29.297 1.00 86.44 67 LEU A C 1
ATOM 554 O O . LEU A 1 67 ? -22.977 -8.096 29.085 1.00 86.44 67 LEU A O 1
ATOM 558 N N . ARG A 1 68 ? -24.072 -6.748 30.501 1.00 89.69 68 ARG A N 1
ATOM 559 C CA . ARG A 1 68 ? -23.220 -7.047 31.656 1.00 89.69 68 ARG A CA 1
ATOM 560 C C . ARG A 1 68 ? -23.293 -8.521 32.039 1.00 89.69 68 ARG A C 1
ATOM 562 O O . ARG A 1 68 ? -22.252 -9.125 32.282 1.00 89.69 68 ARG A O 1
ATOM 569 N N . GLU A 1 69 ? -24.498 -9.083 32.101 1.00 87.31 69 GLU A N 1
ATOM 570 C CA . GLU A 1 69 ? -24.710 -10.494 32.436 1.00 87.31 69 GLU A CA 1
ATOM 571 C C . GLU A 1 69 ? -24.014 -11.417 31.427 1.00 87.31 69 GLU A C 1
ATOM 573 O O . GLU A 1 69 ? -23.332 -12.363 31.829 1.00 87.31 69 GLU A O 1
ATOM 578 N N . ASP A 1 70 ? -24.086 -11.091 30.137 1.00 85.69 70 ASP A N 1
ATOM 579 C CA . ASP A 1 70 ? -23.407 -11.850 29.085 1.00 85.69 70 ASP A CA 1
ATOM 580 C C . ASP A 1 70 ? -21.879 -11.760 29.158 1.00 85.69 70 ASP A C 1
ATOM 582 O O . ASP A 1 70 ? -21.196 -12.780 29.027 1.00 85.69 70 ASP A O 1
ATOM 586 N N . ILE A 1 71 ? -21.327 -10.567 29.406 1.00 87.88 71 ILE A N 1
ATOM 587 C CA . ILE A 1 71 ? -19.877 -10.375 29.557 1.00 87.88 71 ILE A CA 1
ATOM 588 C C . ILE A 1 71 ? -19.359 -11.140 30.783 1.00 87.88 71 ILE A C 1
ATOM 590 O O . ILE A 1 71 ? -18.356 -11.849 30.691 1.00 87.88 71 ILE A O 1
ATOM 594 N N . ILE A 1 72 ? -20.062 -11.057 31.920 1.00 88.19 72 ILE A N 1
ATOM 595 C CA . ILE A 1 72 ? -19.722 -11.821 33.132 1.00 88.19 72 ILE A CA 1
ATOM 596 C C . ILE A 1 72 ? -19.730 -13.312 32.819 1.00 88.19 72 ILE A C 1
ATOM 598 O O . ILE A 1 72 ? -18.779 -14.025 33.132 1.00 88.19 72 ILE A O 1
ATOM 602 N N . LYS A 1 73 ? -20.795 -13.801 32.185 1.00 86.50 73 LYS A N 1
ATOM 603 C CA . LYS A 1 73 ? -20.913 -15.217 31.853 1.00 86.50 73 LYS A CA 1
ATOM 604 C C . LYS A 1 73 ? -19.714 -15.684 31.023 1.00 86.50 73 LYS A C 1
ATOM 606 O O . LYS A 1 73 ? -19.132 -16.705 31.371 1.00 86.50 73 LYS A O 1
ATOM 611 N N . PHE A 1 74 ? -19.297 -14.910 30.022 1.00 85.56 74 PHE A N 1
ATOM 612 C CA . PHE A 1 74 ? -18.134 -15.220 29.191 1.00 85.56 74 PHE A CA 1
ATOM 613 C C . PHE A 1 74 ? -16.814 -15.283 29.980 1.00 85.56 74 PHE A C 1
ATOM 615 O O . PHE A 1 74 ? -16.125 -16.299 29.918 1.00 85.56 74 PHE A O 1
ATOM 622 N N . HIS A 1 75 ? -16.469 -14.251 30.760 1.00 85.88 75 HIS A N 1
ATOM 623 C CA . HIS A 1 75 ? -15.177 -14.213 31.468 1.00 85.88 75 HIS A CA 1
ATOM 624 C C . HIS A 1 75 ? -15.096 -15.158 32.670 1.00 85.88 75 HIS A C 1
ATOM 626 O O . HIS A 1 75 ? -14.003 -15.611 33.010 1.00 85.88 75 HIS A O 1
ATOM 632 N N . PHE A 1 76 ? -16.230 -15.470 33.306 1.00 83.38 76 PHE A N 1
ATOM 633 C CA . PHE A 1 76 ? -16.282 -16.296 34.517 1.00 83.38 76 PHE A CA 1
ATOM 634 C C . PHE A 1 76 ? -16.713 -17.750 34.261 1.00 83.38 76 PHE A C 1
ATOM 636 O O . PHE A 1 76 ? -16.582 -18.587 35.155 1.00 83.38 76 PHE A O 1
ATOM 643 N N . LYS A 1 77 ? -17.214 -18.091 33.064 1.00 81.81 77 LYS A N 1
ATOM 644 C CA . LYS A 1 77 ? -17.517 -19.476 32.657 1.00 81.81 77 LYS A CA 1
ATOM 645 C C . LYS A 1 77 ? -16.803 -19.807 31.338 1.00 81.81 77 LYS A C 1
ATOM 647 O O . LYS A 1 77 ? -17.388 -19.573 30.275 1.00 81.81 77 LYS A O 1
ATOM 652 N N . PRO A 1 78 ? -15.615 -20.447 31.391 1.00 58.47 78 PRO A N 1
ATOM 653 C CA . PRO A 1 78 ? -14.772 -20.753 30.223 1.00 58.47 78 PRO A CA 1
ATOM 654 C C . PRO A 1 78 ? -15.447 -21.580 29.112 1.00 58.47 78 PRO A C 1
ATOM 656 O O . PRO A 1 78 ? -14.919 -21.693 28.013 1.00 58.47 78 PRO A O 1
ATOM 659 N N . SER A 1 79 ? -16.612 -22.176 29.386 1.00 58.88 79 SER A N 1
ATOM 660 C CA . SER A 1 79 ? -17.363 -23.043 28.466 1.00 58.88 79 SER A CA 1
ATOM 661 C C . SER A 1 79 ? -18.586 -22.369 27.830 1.00 58.88 79 SER A C 1
ATOM 663 O O . SER A 1 79 ? -19.344 -23.022 27.112 1.00 58.88 79 SER A O 1
ATOM 665 N N . SER A 1 80 ? -18.847 -21.093 28.127 1.00 60.97 80 SER A N 1
ATOM 666 C CA . SER A 1 80 ? -20.071 -20.412 27.699 1.00 60.97 80 SER A CA 1
ATOM 667 C C . SER A 1 80 ? -19.863 -19.566 26.441 1.00 60.97 80 SER A C 1
ATOM 669 O O . SER A 1 80 ? -18.912 -18.799 26.332 1.00 60.97 80 SER A O 1
ATOM 671 N N . ARG A 1 81 ? -20.773 -19.708 25.470 1.00 59.78 81 ARG A N 1
ATOM 672 C CA . ARG A 1 81 ? -20.838 -18.825 24.298 1.00 59.78 81 ARG A CA 1
ATOM 673 C C . ARG A 1 81 ? -21.673 -17.581 24.653 1.00 59.78 81 ARG A C 1
ATOM 675 O O . ARG A 1 81 ? -22.712 -17.758 25.300 1.00 59.78 81 ARG A O 1
ATOM 682 N N . PRO A 1 82 ? -21.263 -16.362 24.254 1.00 58.91 82 PRO A N 1
ATOM 683 C CA . PRO A 1 82 ? -22.069 -15.156 24.458 1.00 58.91 82 PRO A CA 1
ATOM 684 C C . PRO A 1 82 ? -23.437 -15.278 23.769 1.00 58.91 82 PRO A C 1
ATOM 686 O O . PRO A 1 82 ? -23.510 -15.824 22.666 1.00 58.91 82 PRO A O 1
ATOM 689 N N . ILE A 1 83 ? -24.508 -14.809 24.422 1.00 56.62 83 ILE A N 1
ATOM 690 C CA . ILE A 1 83 ? -25.891 -14.885 23.907 1.00 56.62 83 ILE A CA 1
ATOM 691 C C . ILE A 1 83 ? -26.244 -13.639 23.097 1.00 56.62 83 ILE A C 1
ATOM 693 O O . ILE A 1 83 ? -26.843 -13.761 22.027 1.00 56.62 83 ILE A O 1
ATOM 697 N N . SER A 1 84 ? -25.865 -12.454 23.588 1.00 56.56 84 SER A N 1
ATOM 698 C CA . SER A 1 84 ? -25.947 -11.209 22.830 1.00 56.56 84 SER A CA 1
ATOM 699 C C . SER A 1 84 ? -25.342 -11.430 21.456 1.00 56.56 84 SER A C 1
ATOM 701 O O . SER A 1 84 ? -24.331 -12.143 21.374 1.00 56.56 84 SER A O 1
ATOM 703 N N . PRO A 1 85 ? -25.915 -10.841 20.382 1.00 49.91 85 PRO A N 1
ATOM 704 C CA . PRO A 1 85 ? -25.250 -10.859 19.098 1.00 49.91 85 PRO A CA 1
ATOM 705 C C . PRO A 1 85 ? -23.849 -10.368 19.405 1.00 49.91 85 PRO A C 1
ATOM 707 O O . PRO A 1 85 ? -23.691 -9.220 19.830 1.00 49.91 85 PRO A O 1
ATOM 710 N N . LEU A 1 86 ? -22.844 -11.253 19.276 1.00 49.34 86 LEU A N 1
ATOM 711 C CA . LEU A 1 86 ? -21.476 -10.794 19.145 1.00 49.34 86 LEU A CA 1
ATOM 712 C C . LEU A 1 86 ? -21.657 -9.649 18.170 1.00 49.34 86 LEU A C 1
ATOM 714 O O . LEU A 1 86 ? -22.229 -9.871 17.092 1.00 49.34 86 LEU A O 1
ATOM 718 N N . HIS A 1 87 ? -21.304 -8.427 18.573 1.00 46.38 87 HIS A N 1
ATOM 719 C CA . HIS A 1 87 ? -20.983 -7.427 17.584 1.00 46.38 87 HIS A CA 1
ATOM 720 C C . HIS A 1 87 ? -19.951 -8.166 16.772 1.00 46.38 87 HIS A C 1
ATOM 722 O O . HIS A 1 87 ? -18.837 -8.354 17.270 1.00 46.38 87 HIS A O 1
ATOM 728 N N . LYS A 1 88 ? -20.409 -8.781 15.660 1.00 40.19 88 LYS A N 1
ATOM 729 C CA . LYS A 1 88 ? -19.600 -9.689 14.863 1.00 40.19 88 LYS A CA 1
ATOM 730 C C . LYS A 1 88 ? -18.356 -8.871 14.725 1.00 40.19 88 LYS A C 1
ATOM 732 O O . LYS A 1 88 ? -18.524 -7.689 14.370 1.00 40.19 88 LYS A O 1
ATOM 737 N N . PRO A 1 89 ? -17.195 -9.396 15.158 1.00 41.12 89 PRO A N 1
ATOM 738 C CA . PRO A 1 89 ? -16.005 -8.589 15.130 1.00 41.12 89 PRO A CA 1
ATOM 739 C C . PRO A 1 89 ? -16.058 -7.902 13.781 1.00 41.12 89 PRO A C 1
ATOM 741 O O . PRO A 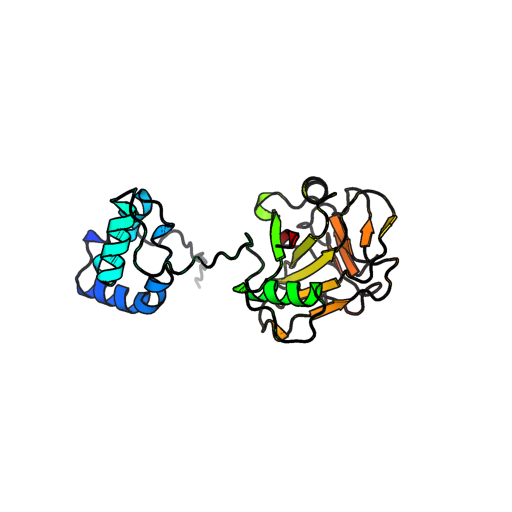1 89 ? -16.368 -8.549 12.766 1.00 41.12 89 PRO A O 1
ATOM 744 N N . ARG A 1 90 ? -15.905 -6.572 13.764 1.00 47.62 90 ARG A N 1
ATOM 745 C CA . ARG A 1 90 ? -15.436 -5.946 12.537 1.00 47.62 90 ARG A CA 1
ATOM 746 C C . ARG A 1 90 ? -14.055 -6.570 12.372 1.00 47.62 90 ARG A C 1
ATOM 748 O O . ARG A 1 90 ? -13.051 -5.985 12.765 1.00 47.62 90 ARG A O 1
ATOM 755 N N . LEU A 1 91 ? -14.038 -7.829 11.934 1.00 49.31 91 LEU A N 1
ATOM 756 C CA . LEU A 1 91 ? -12.958 -8.573 11.361 1.00 49.31 91 LEU A CA 1
ATOM 757 C C . LEU A 1 91 ? -12.751 -7.758 10.118 1.00 49.31 91 LEU A C 1
ATOM 759 O O . LEU A 1 91 ? -13.273 -8.131 9.084 1.00 49.31 91 LEU A O 1
ATOM 763 N N . ILE A 1 92 ? -12.116 -6.593 10.257 1.00 54.94 92 ILE A N 1
ATOM 764 C CA . ILE A 1 92 ? -11.270 -6.035 9.227 1.00 54.94 92 ILE A CA 1
ATOM 765 C C . ILE A 1 92 ? -10.352 -7.222 8.953 1.00 54.94 92 ILE A C 1
ATOM 767 O O . ILE A 1 92 ? -9.541 -7.548 9.819 1.00 54.94 92 ILE A O 1
ATOM 771 N N . PRO A 1 93 ? -10.580 -8.011 7.881 1.00 63.62 93 PRO A N 1
ATOM 772 C CA . PRO A 1 93 ? -9.932 -9.308 7.710 1.00 63.62 93 PRO A CA 1
ATOM 773 C C . PRO A 1 93 ? -8.470 -9.121 7.281 1.00 63.62 93 PRO A C 1
ATOM 775 O O . PRO A 1 93 ? -7.897 -9.985 6.624 1.00 63.62 93 PRO A O 1
ATOM 778 N N . PHE A 1 94 ? -7.910 -7.953 7.587 1.00 75.88 94 PHE A N 1
ATOM 779 C CA . PHE A 1 94 ? -6.613 -7.466 7.201 1.00 75.88 94 PHE A CA 1
ATOM 780 C C . PHE A 1 94 ? -6.074 -6.593 8.338 1.00 75.88 94 PHE A C 1
ATOM 782 O O . PHE A 1 94 ? -6.766 -5.722 8.864 1.00 75.88 94 PHE A O 1
ATOM 789 N N . ASP A 1 95 ? -4.845 -6.883 8.744 1.00 87.44 95 ASP A N 1
ATOM 790 C CA . ASP A 1 95 ? -4.094 -6.116 9.734 1.00 87.44 95 ASP A CA 1
ATOM 791 C C . ASP A 1 95 ? -3.470 -4.910 9.019 1.00 87.44 95 ASP A C 1
ATOM 793 O O . ASP A 1 95 ? -2.517 -5.083 8.265 1.00 87.44 95 ASP A O 1
ATOM 797 N N . SER A 1 96 ? -4.032 -3.712 9.201 1.00 92.12 96 SER A N 1
ATOM 798 C CA . SER A 1 96 ? -3.535 -2.481 8.576 1.00 92.12 96 SER A CA 1
ATOM 799 C C . SER A 1 96 ? -3.648 -1.275 9.502 1.00 92.12 96 SER A C 1
ATOM 801 O O . SER A 1 96 ? -4.661 -1.100 10.184 1.00 92.12 96 SER A O 1
ATOM 803 N N . THR A 1 97 ? -2.621 -0.424 9.485 1.00 91.19 97 THR A N 1
ATOM 804 C CA . THR A 1 97 ? -2.633 0.907 10.113 1.00 91.19 97 THR A CA 1
ATOM 805 C C . THR A 1 97 ? -2.909 2.030 9.107 1.00 91.19 97 THR A C 1
ATOM 807 O O . THR A 1 97 ? -3.370 3.098 9.511 1.00 91.19 97 THR A O 1
ATOM 810 N N . LEU A 1 98 ? -2.678 1.797 7.806 1.00 92.69 98 LEU A N 1
ATOM 811 C CA . LEU A 1 98 ? -2.856 2.795 6.746 1.00 92.69 98 LEU A CA 1
ATOM 812 C C . LEU A 1 98 ? -4.255 2.783 6.126 1.00 92.69 98 LEU A C 1
ATOM 814 O O . LEU A 1 98 ? -4.845 3.838 5.888 1.00 92.69 98 LEU A O 1
AT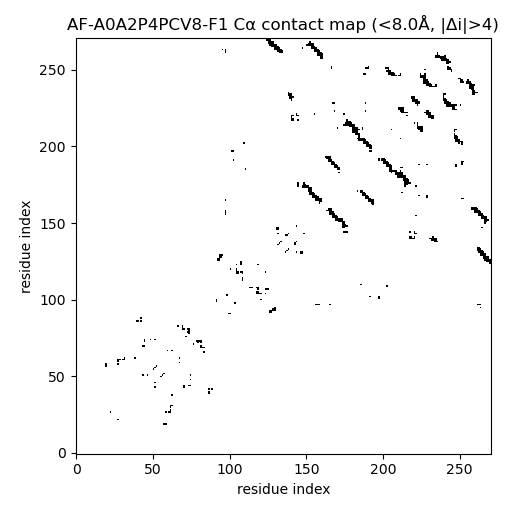OM 818 N N . ILE A 1 99 ? -4.797 1.599 5.835 1.00 91.94 99 ILE A N 1
ATOM 819 C CA . ILE A 1 99 ? -6.039 1.446 5.077 1.00 91.94 99 ILE A CA 1
ATOM 820 C C . ILE A 1 99 ? -7.202 0.963 5.941 1.00 91.94 99 ILE A C 1
ATOM 822 O O . ILE A 1 99 ? -7.053 0.247 6.925 1.00 91.94 99 ILE A O 1
ATOM 826 N N . LYS A 1 100 ? -8.407 1.377 5.546 1.00 88.31 100 LYS A N 1
ATOM 827 C CA . LYS A 1 100 ? -9.673 1.062 6.205 1.00 88.31 100 LYS A CA 1
ATOM 828 C C . LYS A 1 100 ? -10.533 0.227 5.264 1.00 88.31 100 LYS A C 1
ATOM 830 O O . LYS A 1 100 ? -10.212 0.036 4.093 1.00 88.31 100 LYS A O 1
ATOM 835 N N . GLN A 1 101 ? -11.662 -0.241 5.776 1.00 85.88 101 GLN A N 1
ATOM 836 C CA . GLN A 1 101 ? -12.633 -1.047 5.036 1.00 85.88 101 GLN A CA 1
ATOM 837 C C . GLN A 1 101 ? -13.057 -0.428 3.690 1.00 85.88 101 GLN A C 1
ATOM 839 O O . GLN A 1 101 ? -13.145 -1.145 2.698 1.00 85.88 101 GLN A O 1
ATOM 844 N N . GLU A 1 102 ? -13.274 0.886 3.636 1.00 86.94 102 GLU A N 1
ATOM 845 C CA . GLU A 1 102 ? -13.653 1.595 2.405 1.00 86.94 102 GLU A CA 1
ATOM 846 C C . GLU A 1 102 ? -12.533 1.629 1.352 1.00 86.94 102 GLU A C 1
ATOM 848 O O . GLU A 1 102 ? -12.807 1.445 0.167 1.00 86.94 102 GLU A O 1
ATOM 853 N N . HIS A 1 103 ? -11.271 1.769 1.781 1.00 91.69 103 HIS A N 1
ATOM 854 C CA . HIS A 1 103 ? -10.107 1.660 0.899 1.00 91.69 103 HIS A CA 1
ATOM 855 C C . HIS A 1 103 ? -10.036 0.258 0.289 1.00 91.69 103 HIS A C 1
ATOM 857 O O . HIS A 1 103 ? -9.887 0.118 -0.920 1.00 91.69 103 HIS A O 1
ATOM 863 N N . VAL A 1 104 ? -10.206 -0.789 1.104 1.00 92.00 104 VAL A N 1
ATOM 864 C CA . VAL A 1 104 ? -10.152 -2.175 0.616 1.00 92.00 104 VAL A CA 1
ATOM 865 C C . VAL A 1 104 ? -11.300 -2.494 -0.331 1.00 92.00 104 VAL A C 1
ATOM 867 O O . VAL A 1 104 ? -11.052 -3.112 -1.364 1.00 92.00 104 VAL A O 1
ATOM 870 N N . ALA A 1 105 ? -12.524 -2.050 -0.038 1.00 90.81 105 ALA A N 1
ATOM 871 C CA . ALA A 1 105 ? -13.647 -2.204 -0.962 1.00 90.81 105 ALA A CA 1
ATOM 872 C C . ALA A 1 105 ? -13.317 -1.592 -2.333 1.00 90.81 105 ALA A C 1
ATOM 874 O O . ALA A 1 105 ? -13.410 -2.281 -3.348 1.00 90.81 105 ALA A O 1
ATOM 875 N N . ARG A 1 106 ? -12.808 -0.352 -2.339 1.00 92.44 106 ARG A N 1
ATOM 876 C CA . ARG A 1 106 ? -12.413 0.348 -3.564 1.00 92.44 106 ARG A CA 1
ATOM 877 C C . ARG A 1 106 ? -11.294 -0.371 -4.322 1.00 92.44 106 ARG A C 1
ATOM 879 O O . ARG A 1 106 ? -11.382 -0.531 -5.536 1.00 92.44 106 ARG A O 1
ATOM 886 N N . LEU A 1 107 ? -10.262 -0.831 -3.614 1.00 94.75 107 LEU A N 1
ATOM 887 C CA . LEU A 1 107 ? -9.168 -1.604 -4.205 1.00 94.75 107 LEU A CA 1
ATOM 888 C C . LEU A 1 107 ? -9.694 -2.891 -4.858 1.00 94.75 107 LEU A C 1
ATOM 890 O O . LEU A 1 107 ? -9.295 -3.207 -5.973 1.00 94.75 107 LEU A O 1
ATOM 894 N N . CYS A 1 108 ? -10.621 -3.603 -4.210 1.00 94.25 108 CYS A N 1
ATOM 895 C CA . CYS A 1 108 ? -11.227 -4.817 -4.763 1.00 94.25 108 CYS A CA 1
ATOM 896 C C . CYS A 1 108 ? -12.052 -4.536 -6.025 1.00 94.25 108 CYS A C 1
ATOM 898 O O . CYS A 1 108 ? -11.950 -5.291 -6.990 1.00 94.25 108 CYS A O 1
ATOM 900 N N . ASP A 1 109 ? -12.816 -3.440 -6.055 1.00 92.75 109 ASP A N 1
ATOM 901 C CA . ASP A 1 109 ? -13.540 -3.028 -7.265 1.00 92.75 109 ASP A CA 1
ATOM 902 C C . ASP A 1 109 ? -12.577 -2.774 -8.425 1.00 92.75 109 ASP A C 1
ATOM 904 O O . ASP A 1 109 ? -12.838 -3.167 -9.563 1.00 92.75 109 ASP A O 1
ATOM 908 N N . TRP A 1 110 ? -11.437 -2.139 -8.141 1.00 95.50 110 TRP A N 1
ATOM 909 C CA . TRP A 1 110 ? -10.420 -1.865 -9.146 1.00 95.50 110 TRP A CA 1
ATOM 910 C C . TRP A 1 110 ? -9.679 -3.121 -9.607 1.00 95.50 110 TRP A C 1
ATOM 912 O O . TRP A 1 110 ? -9.327 -3.188 -10.786 1.00 95.50 110 TRP A O 1
ATOM 922 N N . ILE A 1 111 ? -9.468 -4.118 -8.748 1.00 96.38 111 ILE A N 1
ATOM 923 C CA . ILE A 1 111 ? -8.928 -5.423 -9.165 1.00 96.38 111 ILE A CA 1
ATOM 924 C C . ILE A 1 111 ? -9.899 -6.104 -10.138 1.00 96.38 111 ILE A C 1
ATOM 926 O O . ILE A 1 111 ? -9.486 -6.528 -11.216 1.00 96.38 111 ILE A O 1
ATOM 930 N N . ASP A 1 112 ? -11.190 -6.131 -9.805 1.00 95.12 112 ASP A N 1
ATOM 931 C CA . ASP A 1 112 ? -12.221 -6.804 -10.608 1.00 95.12 112 ASP A CA 1
ATOM 932 C C . ASP A 1 112 ? -12.701 -5.993 -11.816 1.00 95.12 112 ASP A C 1
ATOM 934 O O . ASP A 1 112 ? -13.497 -6.492 -12.611 1.00 95.12 112 ASP A O 1
ATOM 938 N N . ARG A 1 113 ? -12.237 -4.744 -11.957 1.00 92.69 113 ARG A N 1
ATOM 939 C CA . ARG A 1 113 ? -12.713 -3.778 -12.963 1.00 92.69 113 ARG A CA 1
ATOM 940 C C . ARG A 1 113 ? -14.237 -3.614 -12.932 1.00 92.69 113 ARG A C 1
ATOM 942 O O . ARG A 1 113 ? -14.896 -3.599 -13.967 1.00 92.69 113 ARG A O 1
ATOM 949 N N . LYS A 1 114 ? -14.807 -3.504 -11.734 1.00 84.69 114 LYS A N 1
ATOM 950 C CA . LYS A 1 114 ? -16.226 -3.186 -11.577 1.00 84.69 114 LYS A CA 1
ATOM 951 C C . LYS A 1 114 ? -16.467 -1.701 -11.839 1.00 84.69 114 LYS A C 1
ATOM 953 O O . LYS A 1 114 ? -15.939 -0.859 -11.122 1.00 84.69 114 LYS A O 1
ATOM 958 N N . ASP A 1 115 ? -17.366 -1.406 -12.773 1.00 68.81 115 ASP A N 1
ATOM 959 C CA . ASP A 1 115 ? -17.854 -0.043 -13.052 1.00 68.81 115 ASP A CA 1
ATOM 960 C C . ASP A 1 115 ? -19.082 0.339 -12.191 1.00 68.81 115 ASP A C 1
ATOM 962 O O . ASP A 1 115 ? -19.778 1.318 -12.451 1.00 68.81 115 ASP A O 1
ATOM 966 N N . GLY A 1 116 ? -19.391 -0.475 -11.174 1.00 71.00 116 GLY A N 1
ATOM 967 C CA . GLY A 1 116 ? -20.614 -0.393 -10.376 1.00 71.00 116 GLY A CA 1
ATOM 968 C C . GLY A 1 116 ? -20.414 0.109 -8.945 1.00 71.00 116 GLY A C 1
ATOM 969 O O . GLY A 1 116 ? -19.419 0.738 -8.593 1.00 71.00 116 GLY A O 1
ATOM 970 N N . LYS A 1 117 ? -21.399 -0.184 -8.088 1.00 74.94 117 LYS A N 1
ATOM 971 C CA . LYS A 1 117 ? -21.307 0.116 -6.654 1.00 74.94 117 LYS A CA 1
ATOM 972 C C . LYS A 1 117 ? -20.163 -0.682 -6.019 1.00 74.94 117 LYS A C 1
ATOM 974 O O . LYS A 1 117 ? -20.051 -1.871 -6.334 1.00 74.94 117 LYS A O 1
ATOM 979 N N . PRO A 1 118 ? -19.405 -0.072 -5.089 1.00 74.25 118 PRO A N 1
ATOM 980 C CA . PRO A 1 118 ? -18.359 -0.780 -4.386 1.00 74.25 118 PRO A CA 1
ATOM 981 C C . PRO A 1 118 ? -18.838 -2.038 -3.689 1.00 74.25 118 PRO A C 1
ATOM 983 O O . PRO A 1 118 ? -19.987 -2.104 -3.232 1.00 74.25 118 PRO A O 1
ATOM 986 N N . TYR A 1 119 ? -17.942 -3.015 -3.570 1.00 82.75 119 TYR A N 1
ATOM 987 C CA . TYR A 1 119 ? -18.178 -4.172 -2.720 1.00 82.75 119 TYR A CA 1
ATOM 988 C C . TYR A 1 119 ? -18.655 -3.731 -1.338 1.00 82.75 119 TYR A C 1
ATOM 990 O O . TYR A 1 119 ? -18.014 -2.933 -0.646 1.00 82.75 119 TYR A O 1
ATOM 998 N N . LYS A 1 120 ? -19.770 -4.319 -0.897 1.00 81.12 120 LYS A N 1
ATOM 999 C CA . LYS A 1 120 ? -20.019 -4.397 0.535 1.00 81.12 120 LYS A CA 1
ATOM 1000 C C . LYS A 1 120 ? -18.956 -5.295 1.131 1.00 81.12 120 LYS A C 1
ATOM 1002 O O . LYS A 1 120 ? -18.467 -6.230 0.504 1.00 81.12 120 LYS A O 1
ATOM 1007 N N . PHE A 1 121 ? -18.596 -4.998 2.360 1.00 74.31 121 PHE A N 1
ATOM 1008 C CA . PHE A 1 121 ? -17.474 -5.658 2.990 1.00 74.31 121 PHE A CA 1
ATOM 1009 C C . PHE A 1 121 ? -17.676 -7.154 3.206 1.00 74.31 121 PHE A C 1
ATOM 1011 O O . PHE A 1 121 ? -16.724 -7.922 3.067 1.00 74.31 121 PHE A O 1
ATOM 1018 N N . GLU A 1 122 ? -18.911 -7.574 3.490 1.00 78.81 122 GLU A N 1
ATOM 1019 C CA . GLU A 1 122 ? -19.246 -8.993 3.614 1.00 78.81 122 GLU A CA 1
ATOM 1020 C C . GLU A 1 122 ? -19.018 -9.754 2.296 1.00 78.81 122 GLU A C 1
ATOM 1022 O O . GLU A 1 122 ? -18.682 -10.937 2.322 1.00 78.81 122 GLU A O 1
ATOM 1027 N N . ASP A 1 123 ? -19.112 -9.046 1.166 1.00 85.19 123 ASP A N 1
ATOM 1028 C CA . ASP A 1 123 ? -19.053 -9.588 -0.191 1.00 85.19 123 ASP A CA 1
ATOM 1029 C C . ASP A 1 123 ? -17.657 -9.468 -0.831 1.00 85.19 123 ASP A C 1
ATOM 1031 O O . ASP A 1 123 ? -17.477 -9.852 -1.987 1.00 85.19 123 ASP A O 1
ATOM 1035 N N . ILE A 1 124 ? -16.655 -8.933 -0.115 1.00 87.75 124 ILE A N 1
ATOM 1036 C CA . ILE A 1 124 ? -15.292 -8.779 -0.649 1.00 87.75 124 ILE A CA 1
ATOM 1037 C C . ILE A 1 124 ? -14.718 -10.166 -0.993 1.00 87.75 124 ILE A C 1
ATOM 1039 O O . ILE A 1 124 ? -14.571 -10.993 -0.083 1.00 87.75 124 ILE A O 1
ATOM 1043 N N . PRO A 1 125 ? -14.315 -10.425 -2.253 1.00 91.00 125 PRO A N 1
ATOM 1044 C CA . PRO A 1 125 ? -13.882 -11.752 -2.698 1.00 91.00 125 PRO A CA 1
ATOM 1045 C C . PRO A 1 125 ? -12.407 -12.051 -2.391 1.00 91.00 125 PRO A C 1
ATOM 1047 O O . PRO A 1 125 ? -11.911 -13.124 -2.725 1.00 91.00 125 PRO A O 1
ATOM 1050 N N . TYR A 1 126 ? -11.701 -11.123 -1.741 1.00 93.31 126 TYR A N 1
ATOM 1051 C CA . TYR A 1 126 ? -10.268 -11.206 -1.471 1.00 93.31 126 TYR A CA 1
ATOM 1052 C C . TYR A 1 126 ? -9.952 -11.198 0.031 1.00 93.31 126 TYR A C 1
ATOM 1054 O O . TYR A 1 126 ? -10.663 -10.607 0.847 1.00 93.31 126 TYR A O 1
ATOM 1062 N N . LYS A 1 127 ? -8.853 -11.852 0.406 1.00 93.06 127 LYS A N 1
ATOM 1063 C CA . LYS A 1 127 ? -8.162 -11.710 1.691 1.00 93.06 127 LYS A CA 1
ATOM 1064 C C . LYS A 1 127 ? -6.875 -10.928 1.457 1.00 93.06 127 LYS A C 1
ATOM 1066 O O . LYS A 1 127 ? -6.136 -11.230 0.523 1.00 93.06 127 LYS A O 1
ATOM 1071 N N . PHE A 1 128 ? -6.617 -9.950 2.318 1.00 94.75 128 PHE A N 1
ATOM 1072 C CA . PHE A 1 128 ? -5.415 -9.123 2.285 1.00 94.75 128 PHE A CA 1
ATOM 1073 C C . PHE A 1 128 ? -4.520 -9.570 3.437 1.00 94.75 128 PHE A C 1
ATOM 1075 O O . PHE A 1 128 ? -4.785 -9.264 4.599 1.00 94.75 128 PHE A O 1
ATOM 1082 N N . LYS A 1 129 ? -3.487 -10.350 3.123 1.00 96.25 129 LYS A N 1
ATOM 1083 C CA . LYS A 1 129 ? -2.529 -10.847 4.111 1.00 96.25 129 LYS A CA 1
ATOM 1084 C C . LYS A 1 129 ? -1.346 -9.889 4.170 1.00 96.25 129 LYS A C 1
ATOM 1086 O O . LYS A 1 129 ? -0.609 -9.783 3.195 1.00 96.25 129 LYS A O 1
ATOM 1091 N N . LEU A 1 130 ? -1.167 -9.215 5.303 1.00 97.56 130 LEU A N 1
ATOM 1092 C CA . LEU A 1 130 ? -0.018 -8.341 5.532 1.00 97.56 130 LEU A CA 1
ATOM 1093 C C . LEU A 1 130 ? 1.284 -9.148 5.397 1.00 97.56 130 LEU A C 1
ATOM 1095 O O . LEU A 1 130 ? 1.453 -10.179 6.052 1.00 97.56 130 LEU A O 1
ATOM 1099 N N . LEU A 1 131 ? 2.176 -8.685 4.527 1.00 98.50 131 LEU A N 1
ATOM 1100 C CA . LEU A 1 131 ? 3.522 -9.220 4.339 1.00 98.50 131 LEU A CA 1
ATOM 1101 C C . LEU A 1 131 ? 4.547 -8.360 5.072 1.00 98.50 131 LEU A C 1
ATOM 1103 O O . LEU A 1 131 ? 5.411 -8.899 5.759 1.00 98.50 131 LEU A O 1
ATOM 1107 N N . VAL A 1 132 ? 4.427 -7.037 4.929 1.00 98.31 132 VAL A N 1
ATOM 1108 C CA . VAL A 1 132 ? 5.386 -6.063 5.460 1.00 98.31 132 VAL A CA 1
ATOM 1109 C C . VAL A 1 132 ? 4.653 -4.861 6.022 1.00 98.31 132 VAL A C 1
ATOM 1111 O O . VAL A 1 132 ? 3.710 -4.381 5.392 1.00 98.31 132 VAL A O 1
ATOM 1114 N N . ARG A 1 133 ? 5.120 -4.364 7.166 1.00 98.44 133 ARG A N 1
ATOM 1115 C CA . ARG A 1 133 ? 4.799 -3.039 7.704 1.00 98.44 133 ARG A CA 1
ATOM 1116 C C . ARG A 1 133 ? 6.093 -2.334 8.086 1.00 98.44 133 ARG A C 1
ATOM 1118 O O . ARG A 1 133 ? 6.821 -2.851 8.930 1.00 98.44 133 ARG A O 1
ATOM 1125 N N . GLY A 1 134 ? 6.358 -1.161 7.524 1.00 97.56 134 GLY A N 1
ATOM 1126 C CA . GLY A 1 134 ? 7.606 -0.422 7.731 1.00 97.56 134 GLY A CA 1
ATOM 1127 C C . GLY A 1 134 ? 7.938 -0.166 9.199 1.00 97.56 134 GLY A C 1
ATOM 1128 O O . GLY A 1 134 ? 9.036 -0.500 9.639 1.00 97.56 134 GLY A O 1
ATOM 1129 N N . SER A 1 135 ? 6.981 0.309 9.999 1.00 95.75 135 SER A N 1
ATOM 1130 C CA . SER A 1 135 ? 7.190 0.533 11.444 1.00 95.75 135 SER A CA 1
ATOM 1131 C C . SER A 1 135 ? 7.504 -0.729 12.257 1.00 95.75 135 SER A C 1
ATOM 1133 O O . SER A 1 135 ? 8.061 -0.628 13.349 1.00 95.75 135 SER A O 1
ATOM 1135 N N . LYS A 1 136 ? 7.145 -1.914 11.751 1.00 96.88 136 LYS A N 1
ATOM 1136 C CA . LYS A 1 136 ? 7.371 -3.201 12.422 1.00 96.88 136 LYS A CA 1
ATOM 1137 C C . LYS A 1 136 ? 8.618 -3.913 11.906 1.00 96.88 136 LYS A C 1
ATOM 1139 O O . LYS A 1 136 ? 9.333 -4.536 12.682 1.00 96.88 136 LYS A O 1
ATOM 1144 N N . ASP A 1 137 ? 8.818 -3.868 10.598 1.00 97.62 137 ASP A N 1
ATOM 1145 C CA . ASP A 1 137 ? 9.745 -4.735 9.882 1.00 97.62 137 ASP A CA 1
ATOM 1146 C C . ASP A 1 137 ? 10.960 -3.984 9.330 1.00 97.62 137 ASP A C 1
ATOM 1148 O O . ASP A 1 137 ? 11.981 -4.616 9.086 1.00 97.62 137 ASP A O 1
ATOM 1152 N N . GLY A 1 138 ? 10.865 -2.661 9.162 1.00 97.44 138 GLY A N 1
ATOM 1153 C CA . GLY A 1 138 ? 11.901 -1.793 8.602 1.00 97.44 138 GLY A CA 1
ATOM 1154 C C . GLY A 1 138 ? 11.604 -1.296 7.180 1.00 97.44 138 GLY A C 1
ATOM 1155 O O . GLY A 1 138 ? 10.677 -1.750 6.505 1.00 97.44 138 GLY A O 1
ATOM 1156 N N . PHE A 1 139 ? 12.404 -0.323 6.731 1.00 98.56 139 PHE A N 1
ATOM 1157 C CA . PHE A 1 139 ? 12.188 0.452 5.497 1.00 98.56 139 PHE A CA 1
ATOM 1158 C C . PHE A 1 139 ? 13.206 0.171 4.383 1.00 98.56 139 PHE A C 1
ATOM 1160 O O . PHE A 1 139 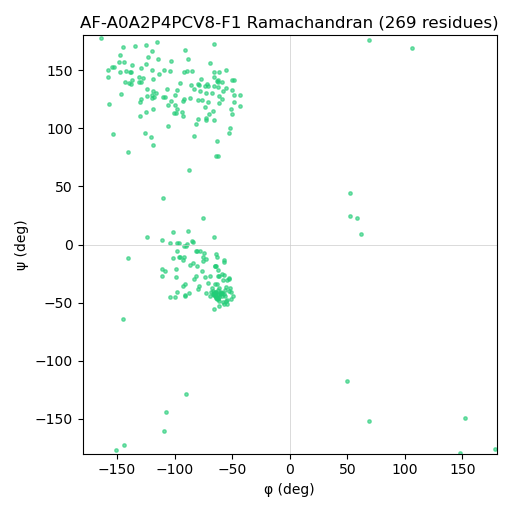? 13.151 0.820 3.344 1.00 98.56 139 PHE A O 1
ATOM 1167 N N . GLU A 1 140 ? 14.122 -0.775 4.583 1.00 98.62 140 GLU A N 1
ATOM 1168 C CA . GLU A 1 140 ? 15.126 -1.130 3.576 1.00 98.62 140 GLU A CA 1
ATOM 1169 C C . GLU A 1 140 ? 14.519 -1.992 2.458 1.00 98.62 140 GLU A C 1
ATOM 1171 O O . GLU A 1 140 ? 13.694 -2.880 2.706 1.00 98.62 140 GLU A O 1
ATOM 1176 N N . SER A 1 141 ? 14.953 -1.771 1.218 1.00 98.50 141 SER A N 1
ATOM 1177 C CA . SER A 1 141 ? 14.482 -2.510 0.044 1.00 98.50 141 SER A CA 1
ATOM 1178 C C . SER A 1 141 ? 14.783 -4.006 0.115 1.00 98.50 141 SER A C 1
ATOM 1180 O O . SER A 1 141 ? 14.012 -4.814 -0.408 1.00 98.50 141 SER A O 1
ATOM 1182 N N . GLU A 1 142 ? 15.831 -4.413 0.830 1.00 98.38 142 GLU A N 1
ATOM 1183 C CA . GLU A 1 142 ? 16.113 -5.823 1.088 1.00 98.38 142 GLU A CA 1
ATOM 1184 C C . GLU A 1 142 ? 14.985 -6.512 1.870 1.00 98.38 142 GLU A C 1
ATOM 1186 O O . GLU A 1 142 ? 14.651 -7.655 1.554 1.00 98.38 142 GLU A O 1
ATOM 1191 N N . ILE A 1 143 ? 14.355 -5.820 2.830 1.00 98.50 143 ILE A N 1
ATOM 1192 C CA . ILE A 1 143 ? 13.235 -6.361 3.623 1.00 98.50 143 ILE A CA 1
ATOM 1193 C C . ILE A 1 143 ? 12.014 -6.581 2.733 1.00 98.50 143 ILE A C 1
ATOM 1195 O O . ILE A 1 143 ? 11.319 -7.594 2.858 1.00 98.50 143 ILE A O 1
ATOM 1199 N N . PHE A 1 144 ? 11.759 -5.649 1.809 1.00 98.69 144 PHE A N 1
ATOM 1200 C CA . PHE A 1 144 ? 10.706 -5.816 0.815 1.00 98.69 144 PHE A CA 1
ATOM 1201 C C . PHE A 1 144 ? 10.929 -7.099 0.011 1.00 98.69 144 PHE A C 1
ATOM 1203 O O . PHE A 1 144 ? 10.026 -7.930 -0.056 1.00 98.69 144 PHE A O 1
ATOM 1210 N N . HIS A 1 145 ? 12.127 -7.310 -0.533 1.00 98.44 145 HIS A N 1
ATOM 1211 C CA . HIS A 1 145 ? 12.416 -8.506 -1.323 1.00 98.44 145 HIS A CA 1
ATOM 1212 C C . HIS A 1 145 ? 12.351 -9.798 -0.510 1.00 98.44 145 HIS A C 1
ATOM 1214 O O . HIS A 1 145 ? 11.769 -10.778 -0.969 1.00 98.44 145 HIS A O 1
ATOM 1220 N N . GLU A 1 146 ? 12.878 -9.808 0.716 1.00 98.56 146 GLU A N 1
ATOM 1221 C CA . GLU A 1 146 ? 12.815 -10.977 1.600 1.00 98.56 146 GLU A CA 1
ATOM 1222 C C . GLU A 1 146 ? 11.369 -11.442 1.839 1.00 98.56 146 GLU A C 1
ATOM 1224 O O . GLU A 1 146 ? 11.077 -12.642 1.869 1.00 98.56 146 GLU A O 1
ATOM 1229 N N . LYS A 1 147 ? 10.444 -10.490 1.987 1.00 98.56 147 LYS A N 1
ATOM 1230 C CA . LYS A 1 147 ? 9.066 -10.773 2.395 1.00 98.56 147 LYS A CA 1
ATOM 1231 C C . LYS A 1 147 ? 8.066 -10.836 1.241 1.00 98.56 147 LYS A C 1
ATOM 1233 O O . LYS A 1 147 ? 7.062 -11.545 1.373 1.00 98.56 147 LYS A O 1
ATOM 1238 N N . CYS A 1 148 ? 8.311 -10.130 0.139 1.00 98.50 148 CYS A N 1
ATOM 1239 C CA . CYS A 1 148 ? 7.351 -9.931 -0.953 1.00 98.50 148 CYS A CA 1
ATOM 1240 C C . CYS A 1 148 ? 7.687 -10.682 -2.242 1.00 98.50 148 CYS A C 1
ATOM 1242 O O . CYS A 1 148 ? 6.763 -10.940 -3.023 1.00 98.50 148 CYS A O 1
ATOM 1244 N N . ASP A 1 149 ? 8.948 -11.057 -2.470 1.00 98.50 149 ASP A N 1
ATOM 1245 C CA . ASP A 1 149 ? 9.299 -11.816 -3.668 1.00 98.50 149 ASP A CA 1
ATOM 1246 C C . ASP A 1 149 ? 8.572 -13.167 -3.675 1.00 98.50 149 ASP A C 1
ATOM 1248 O O . ASP A 1 149 ? 8.391 -13.831 -2.644 1.00 98.50 149 ASP A O 1
ATOM 1252 N N . HIS A 1 150 ? 8.106 -13.553 -4.861 1.00 98.38 150 HIS A N 1
ATOM 1253 C CA . HIS A 1 150 ? 7.390 -14.806 -5.108 1.00 98.38 150 HIS A CA 1
ATOM 1254 C C . HIS A 1 150 ? 6.106 -15.018 -4.287 1.00 98.38 150 HIS A C 1
ATOM 1256 O O . HIS A 1 150 ? 5.665 -16.148 -4.061 1.00 98.38 150 HIS A O 1
ATOM 1262 N N . LYS A 1 151 ? 5.477 -13.939 -3.798 1.00 98.31 151 LYS A N 1
ATOM 1263 C CA . LYS A 1 151 ? 4.193 -14.022 -3.076 1.00 98.31 151 LYS A CA 1
ATOM 1264 C C . LYS A 1 151 ? 2.968 -13.932 -3.988 1.00 98.31 151 LYS A C 1
ATOM 1266 O O . LYS A 1 151 ? 1.847 -14.014 -3.489 1.00 98.31 151 LYS A O 1
ATOM 1271 N N . GLY A 1 152 ? 3.139 -13.806 -5.302 1.00 98.12 152 GLY A N 1
ATOM 1272 C CA . GLY A 1 152 ? 2.015 -13.574 -6.209 1.00 98.12 152 GLY A CA 1
ATOM 1273 C C . GLY A 1 152 ? 1.403 -12.179 -6.019 1.00 98.12 152 GLY A C 1
ATOM 1274 O O . GLY A 1 152 ? 2.125 -11.258 -5.624 1.00 98.12 152 GLY A O 1
ATOM 1275 N N . PRO A 1 153 ? 0.096 -12.007 -6.307 1.00 98.62 153 PRO A N 1
ATOM 1276 C CA . PRO A 1 153 ? -0.524 -10.691 -6.384 1.00 98.62 153 PRO A CA 1
ATOM 1277 C C . PRO A 1 153 ? -0.380 -9.893 -5.091 1.00 98.62 153 PRO A C 1
ATOM 1279 O O . PRO A 1 153 ? -0.689 -10.392 -4.006 1.00 98.62 153 PRO A O 1
ATOM 1282 N N . THR A 1 154 ? 0.033 -8.633 -5.199 1.00 98.75 154 THR A N 1
ATOM 1283 C CA . THR A 1 154 ? 0.254 -7.763 -4.038 1.00 98.75 154 THR A CA 1
ATOM 1284 C C . THR A 1 154 ? -0.262 -6.348 -4.245 1.00 98.75 154 THR A C 1
ATOM 1286 O O . THR A 1 154 ? -0.236 -5.811 -5.350 1.00 98.75 154 THR A O 1
ATOM 1289 N N . ILE A 1 155 ? -0.698 -5.726 -3.151 1.00 98.75 155 ILE A N 1
ATOM 1290 C CA . ILE A 1 155 ? -0.956 -4.289 -3.064 1.00 98.75 155 ILE A CA 1
ATOM 1291 C C . ILE A 1 155 ? 0.101 -3.663 -2.167 1.00 98.75 155 ILE A C 1
ATOM 1293 O O . ILE A 1 15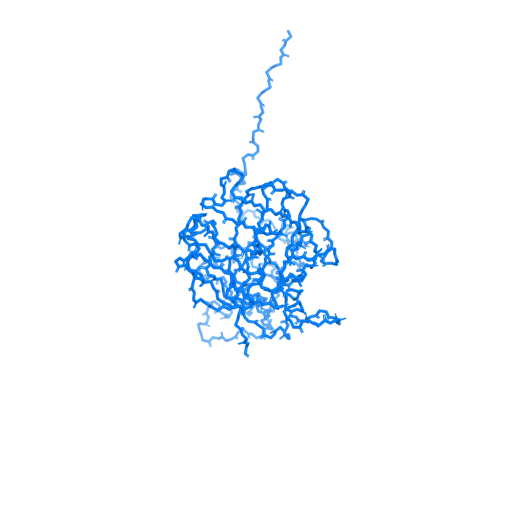5 ? 0.282 -4.094 -1.030 1.00 98.75 155 ILE A O 1
ATOM 1297 N N . VAL A 1 156 ? 0.757 -2.630 -2.681 1.00 98.88 156 VAL A N 1
ATOM 1298 C CA . VAL A 1 156 ? 1.654 -1.750 -1.931 1.00 98.88 156 VAL A CA 1
ATOM 1299 C C . VAL A 1 156 ? 0.881 -0.484 -1.591 1.00 98.88 156 VAL A C 1
ATOM 1301 O O . VAL A 1 156 ? 0.303 0.131 -2.487 1.00 98.88 156 VAL A O 1
ATOM 1304 N N . VAL A 1 157 ? 0.883 -0.085 -0.322 1.00 98.75 157 VAL A N 1
ATOM 1305 C CA . VAL A 1 157 ? 0.339 1.192 0.155 1.00 98.75 157 VAL A CA 1
ATOM 1306 C C . VAL A 1 157 ? 1.435 1.928 0.908 1.00 98.75 157 VAL A C 1
ATOM 1308 O O . VAL A 1 157 ? 2.097 1.334 1.750 1.00 98.75 157 VAL A O 1
ATOM 1311 N N . MET A 1 158 ? 1.615 3.218 0.651 1.00 98.38 158 MET A N 1
ATOM 1312 C CA . MET A 1 158 ? 2.586 4.044 1.360 1.00 98.38 158 MET A CA 1
ATOM 1313 C C . MET A 1 158 ? 2.000 5.406 1.724 1.00 98.38 158 MET A C 1
ATOM 1315 O O . MET A 1 158 ? 1.249 5.997 0.947 1.00 98.38 158 MET A O 1
ATOM 1319 N N . GLN A 1 159 ? 2.347 5.900 2.909 1.00 97.88 159 GLN A N 1
ATOM 1320 C CA . GLN A 1 159 ? 1.967 7.225 3.385 1.00 97.88 159 GLN A CA 1
ATOM 1321 C C . GLN A 1 159 ? 3.109 8.212 3.161 1.00 97.88 159 GLN A C 1
ATOM 1323 O O . GLN A 1 159 ? 4.172 8.099 3.773 1.00 97.88 159 GLN A O 1
ATOM 1328 N N . ILE A 1 160 ? 2.872 9.217 2.323 1.00 97.19 160 ILE A N 1
ATOM 1329 C CA . ILE A 1 160 ? 3.858 10.259 2.020 1.00 97.19 160 ILE A CA 1
ATOM 1330 C C . ILE A 1 160 ? 4.054 11.180 3.233 1.00 97.19 160 ILE A C 1
ATOM 1332 O O . ILE A 1 160 ? 3.079 11.628 3.837 1.00 97.19 160 ILE A O 1
ATOM 1336 N N . ALA A 1 161 ? 5.301 11.531 3.563 1.00 91.94 161 ALA A N 1
ATOM 1337 C CA . ALA A 1 161 ? 5.609 12.216 4.817 1.00 91.94 161 ALA A CA 1
ATOM 1338 C C . ALA A 1 161 ? 5.039 13.631 4.987 1.00 91.94 161 ALA A C 1
ATOM 1340 O O . ALA A 1 161 ? 4.512 13.950 6.051 1.00 91.94 161 ALA A O 1
ATOM 1341 N N . TYR A 1 162 ? 5.098 14.478 3.959 1.00 86.62 162 TYR A N 1
ATOM 1342 C CA . TYR A 1 162 ? 4.601 15.855 4.074 1.00 86.62 162 TYR A CA 1
ATOM 1343 C C . TYR A 1 162 ? 3.105 15.985 3.763 1.00 86.62 162 TYR A C 1
ATOM 1345 O O . TYR A 1 162 ? 2.388 16.702 4.460 1.00 86.62 162 TYR A O 1
ATOM 1353 N N . SER A 1 163 ? 2.609 15.302 2.726 1.00 89.75 163 SER A N 1
ATOM 1354 C CA . SER A 1 163 ? 1.198 15.412 2.333 1.00 89.75 163 SER A CA 1
ATOM 1355 C C . SER A 1 163 ? 0.281 14.533 3.184 1.00 89.75 163 SER A C 1
ATOM 1357 O O . SER A 1 163 ? -0.899 14.845 3.333 1.00 89.75 163 SER A O 1
ATOM 1359 N N . GLY A 1 164 ? 0.801 13.432 3.741 1.00 90.56 164 GLY A N 1
ATOM 1360 C CA . GLY A 1 164 ? 0.028 12.369 4.387 1.00 90.56 164 GLY A CA 1
ATOM 1361 C C . GLY A 1 164 ? -0.958 11.654 3.457 1.00 90.56 164 GLY A C 1
ATOM 1362 O O . GLY A 1 164 ? -1.784 10.888 3.951 1.00 90.56 164 GLY A O 1
ATOM 1363 N N . GLU A 1 165 ? -0.899 11.920 2.147 1.00 93.88 165 GLU A N 1
ATOM 1364 C CA . GLU A 1 165 ? -1.638 11.189 1.116 1.00 93.88 165 GLU A CA 1
ATOM 1365 C C . GLU A 1 165 ? -1.177 9.728 1.115 1.00 93.88 165 GLU A C 1
ATOM 1367 O O . GLU A 1 165 ? 0.012 9.443 1.301 1.00 93.88 165 GLU A O 1
ATOM 1372 N N . LEU A 1 166 ? -2.118 8.807 0.909 1.00 97.88 166 LEU A N 1
ATOM 1373 C CA . LEU A 1 166 ? -1.779 7.413 0.661 1.00 97.88 166 LEU A CA 1
ATOM 1374 C C . LEU A 1 166 ? -1.654 7.214 -0.841 1.00 97.88 166 LEU A C 1
ATOM 1376 O O . LEU A 1 166 ? -2.595 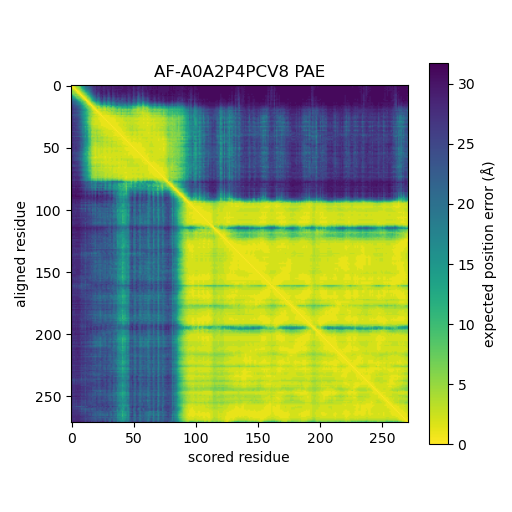7.492 -1.581 1.00 97.88 166 LEU A O 1
ATOM 1380 N N . VAL A 1 167 ? -0.524 6.691 -1.287 1.00 98.38 167 VAL A N 1
ATOM 1381 C CA . VAL A 1 167 ? -0.315 6.285 -2.679 1.00 98.38 167 VAL A CA 1
ATOM 1382 C C . VAL A 1 167 ? 0.073 4.820 -2.724 1.00 98.38 167 VAL A C 1
ATOM 1384 O O . VAL A 1 167 ? 0.479 4.236 -1.718 1.00 98.38 167 VAL A O 1
ATOM 1387 N N . GLY A 1 168 ? -0.073 4.193 -3.879 1.00 98.56 168 GLY A N 1
ATOM 1388 C CA . GLY A 1 168 ? 0.248 2.785 -3.985 1.00 98.56 168 GLY A CA 1
ATOM 1389 C C . GLY A 1 168 ? -0.001 2.201 -5.356 1.00 98.56 168 GLY A C 1
ATOM 1390 O O . GLY A 1 168 ? -0.384 2.897 -6.298 1.00 98.56 168 GLY A O 1
ATOM 1391 N N . GLY A 1 169 ? 0.212 0.895 -5.443 1.00 98.69 169 GLY A N 1
ATOM 1392 C CA . GLY A 1 169 ? 0.022 0.140 -6.668 1.00 98.69 169 GLY A CA 1
ATOM 1393 C C . GLY A 1 169 ? -0.322 -1.317 -6.411 1.00 98.69 169 GLY A C 1
ATOM 1394 O O . GLY A 1 169 ? 0.034 -1.894 -5.382 1.00 98.69 169 GLY A O 1
ATOM 1395 N N . TYR A 1 170 ? -1.033 -1.908 -7.364 1.00 98.88 170 TYR A N 1
ATOM 1396 C CA . TYR A 1 170 ? -1.356 -3.327 -7.403 1.00 98.88 170 TYR A CA 1
ATOM 1397 C C . TYR A 1 170 ? -0.506 -4.029 -8.455 1.00 98.88 170 TYR A C 1
ATOM 1399 O O . TYR A 1 170 ? -0.596 -3.707 -9.641 1.00 98.88 170 TYR A O 1
ATOM 1407 N N . ASN A 1 171 ? 0.291 -5.011 -8.044 1.00 98.69 171 ASN A N 1
ATOM 1408 C CA . ASN A 1 171 ? 0.963 -5.931 -8.953 1.00 98.69 171 ASN A CA 1
ATOM 1409 C C . ASN A 1 171 ? 0.148 -7.240 -9.010 1.00 98.69 171 ASN A C 1
ATOM 1411 O O . ASN A 1 171 ? 0.078 -7.936 -7.998 1.00 98.69 171 ASN A O 1
ATOM 1415 N N . PRO A 1 172 ? -0.479 -7.591 -10.152 1.00 98.38 172 PRO A N 1
ATOM 1416 C CA . PRO A 1 172 ? -1.263 -8.821 -10.301 1.00 98.38 172 PRO A CA 1
ATOM 1417 C C . PRO A 1 172 ? -0.412 -10.081 -10.504 1.00 98.38 172 PRO A C 1
ATOM 1419 O O . PRO A 1 172 ? -0.968 -11.170 -10.617 1.00 98.38 172 PRO A O 1
ATOM 1422 N N . ILE A 1 173 ? 0.904 -9.935 -10.643 1.00 97.25 173 ILE A N 1
ATOM 1423 C CA . ILE A 1 173 ? 1.852 -11.038 -10.827 1.00 97.25 173 ILE A CA 1
ATOM 1424 C C . ILE A 1 173 ? 2.615 -11.169 -9.504 1.00 97.25 173 ILE A C 1
ATOM 1426 O O . ILE A 1 173 ? 2.021 -10.977 -8.455 1.00 97.25 173 ILE A O 1
ATOM 1430 N N . GLU A 1 174 ? 3.896 -11.492 -9.511 1.00 97.44 174 GLU A N 1
ATOM 1431 C CA . GLU A 1 174 ? 4.766 -11.545 -8.343 1.00 97.44 174 GLU A CA 1
ATOM 1432 C C . GLU A 1 174 ? 5.925 -10.555 -8.495 1.00 97.44 174 GLU A C 1
ATOM 1434 O O . GLU A 1 174 ? 6.169 -10.026 -9.583 1.00 97.44 174 GLU A O 1
ATOM 1439 N N . TRP A 1 175 ? 6.627 -10.298 -7.393 1.00 98.31 175 TRP A N 1
ATOM 1440 C CA . TRP A 1 175 ? 7.902 -9.586 -7.407 1.00 98.31 175 TRP A CA 1
ATOM 1441 C C . TRP A 1 175 ? 9.059 -10.573 -7.523 1.00 98.31 175 TRP A C 1
ATOM 1443 O O . TRP A 1 175 ? 8.980 -11.701 -7.029 1.00 98.31 175 TRP A O 1
ATOM 1453 N N . THR A 1 176 ? 10.124 -10.120 -8.176 1.00 97.38 176 THR A N 1
ATOM 1454 C CA . THR A 1 176 ? 11.399 -10.821 -8.325 1.00 97.38 176 THR A CA 1
ATOM 1455 C C . THR A 1 176 ? 12.528 -9.791 -8.313 1.00 97.38 176 THR A C 1
ATOM 1457 O O . THR A 1 176 ? 12.282 -8.594 -8.468 1.00 97.38 176 THR A O 1
ATOM 1460 N N . THR A 1 177 ? 13.772 -10.255 -8.232 1.00 96.12 177 THR A N 1
ATOM 1461 C CA . THR A 1 177 ? 14.977 -9.426 -8.401 1.00 96.12 177 THR A CA 1
ATOM 1462 C C . THR A 1 177 ? 15.619 -9.664 -9.766 1.00 96.12 177 THR A C 1
ATOM 1464 O O . THR A 1 177 ? 15.530 -10.760 -10.319 1.00 96.12 177 THR A O 1
ATOM 1467 N N . GLY A 1 178 ? 16.264 -8.645 -10.337 1.00 95.00 178 GLY A N 1
ATOM 1468 C CA . GLY A 1 178 ? 16.954 -8.758 -11.626 1.00 95.00 178 GLY A CA 1
ATOM 1469 C C . GLY A 1 178 ? 17.028 -7.436 -12.380 1.00 95.00 178 GLY A C 1
ATOM 1470 O O . GLY A 1 178 ? 17.059 -6.371 -11.780 1.00 95.00 178 GLY A O 1
ATOM 1471 N N . ASP A 1 179 ? 17.038 -7.489 -13.709 1.00 95.94 179 ASP A N 1
ATOM 1472 C CA . ASP A 1 179 ? 16.981 -6.288 -14.544 1.00 95.94 179 ASP A CA 1
ATOM 1473 C C . ASP A 1 179 ? 16.082 -6.527 -15.761 1.00 95.94 179 ASP A C 1
ATOM 1475 O O . ASP A 1 179 ? 16.539 -6.841 -16.857 1.00 95.94 179 ASP A O 1
ATOM 1479 N N . SER A 1 180 ? 14.767 -6.445 -15.558 1.00 97.00 180 SER A N 1
ATOM 1480 C CA . SER A 1 180 ? 13.784 -6.723 -16.611 1.00 97.00 180 SER A CA 1
ATOM 1481 C C . SER A 1 180 ? 12.487 -5.929 -16.427 1.00 97.00 180 SER A C 1
ATOM 1483 O O . SER A 1 180 ? 12.370 -5.080 -15.538 1.00 97.00 180 SER A O 1
ATOM 1485 N N . ARG A 1 181 ? 11.509 -6.173 -17.304 1.00 97.44 181 ARG A N 1
ATOM 1486 C CA . ARG A 1 181 ? 10.145 -5.642 -17.204 1.00 97.44 181 ARG A CA 1
ATOM 1487 C C . ARG A 1 181 ? 9.151 -6.786 -17.301 1.00 97.44 181 ARG A C 1
ATOM 1489 O O . ARG A 1 181 ? 9.364 -7.719 -18.074 1.00 97.44 181 ARG A O 1
ATOM 1496 N N . ILE A 1 182 ? 8.066 -6.697 -16.541 1.00 97.88 182 ILE A N 1
ATOM 1497 C CA . ILE A 1 182 ? 6.982 -7.676 -16.583 1.00 97.88 182 ILE A CA 1
ATOM 1498 C C . ILE A 1 182 ? 5.776 -7.036 -17.262 1.00 97.88 182 ILE A C 1
ATOM 1500 O O . ILE A 1 182 ? 5.308 -5.963 -16.873 1.00 97.88 182 ILE A O 1
ATOM 1504 N N . THR A 1 183 ? 5.275 -7.724 -18.288 1.00 98.50 183 THR A N 1
ATOM 1505 C CA . THR A 1 183 ? 4.131 -7.261 -19.071 1.00 98.50 183 THR A CA 1
ATOM 1506 C C . THR A 1 183 ? 2.821 -7.553 -18.346 1.00 98.50 183 THR A C 1
ATOM 1508 O O . THR A 1 183 ? 2.530 -8.709 -18.046 1.00 98.50 183 THR A O 1
ATOM 1511 N N . THR A 1 184 ? 1.989 -6.537 -18.108 1.00 98.25 184 THR A N 1
ATOM 1512 C CA . THR A 1 184 ? 0.612 -6.737 -17.629 1.00 98.25 184 THR A CA 1
ATOM 1513 C C . THR A 1 184 ? -0.287 -5.546 -17.934 1.00 98.25 184 THR A C 1
ATOM 1515 O O . THR A 1 184 ? 0.131 -4.398 -17.856 1.00 98.25 184 THR A O 1
ATOM 1518 N N . GLN A 1 185 ? -1.556 -5.813 -18.244 1.00 98.06 185 GLN A N 1
ATOM 1519 C CA . GLN A 1 185 ? -2.590 -4.781 -18.393 1.00 98.06 185 GLN A CA 1
ATOM 1520 C C . GLN A 1 185 ? -3.415 -4.587 -17.108 1.00 98.06 185 GLN A C 1
ATOM 1522 O O . GLN A 1 185 ? -4.214 -3.652 -17.021 1.00 98.06 185 GLN A O 1
ATOM 1527 N N . ASN A 1 186 ? -3.260 -5.486 -16.130 1.00 98.00 186 ASN A N 1
ATOM 1528 C CA . ASN A 1 186 ? -4.103 -5.571 -14.933 1.00 98.00 186 ASN A CA 1
ATOM 1529 C C . ASN A 1 186 ? -3.497 -4.887 -13.703 1.00 98.00 186 ASN A C 1
ATOM 1531 O O . ASN A 1 186 ? -4.169 -4.794 -12.678 1.00 98.00 186 ASN A O 1
ATOM 1535 N N . SER A 1 187 ? -2.259 -4.397 -13.802 1.00 98.62 187 SER A N 1
ATOM 1536 C CA . SER A 1 187 ? -1.700 -3.522 -12.776 1.00 98.62 187 SER A CA 1
ATOM 1537 C C . SER A 1 187 ? -2.400 -2.162 -12.786 1.00 98.62 187 SER A C 1
ATOM 1539 O O . SER A 1 187 ? -3.014 -1.750 -13.778 1.00 98.62 187 SER A O 1
ATOM 1541 N N . PHE A 1 188 ? -2.358 -1.480 -11.651 1.00 98.75 188 PHE A N 1
ATOM 1542 C CA . PHE A 1 188 ? -2.845 -0.118 -11.516 1.00 98.75 188 PHE A CA 1
ATOM 1543 C C . PHE A 1 188 ? -2.134 0.583 -10.368 1.00 98.75 188 PHE A C 1
ATOM 1545 O O . PHE A 1 188 ? -1.724 -0.059 -9.401 1.00 98.75 188 PHE A O 1
ATOM 1552 N N . LEU A 1 189 ? -2.046 1.901 -10.469 1.00 98.81 189 LEU A N 1
ATOM 1553 C CA . LEU A 1 189 ? -1.658 2.784 -9.382 1.00 98.81 189 LEU A CA 1
ATOM 1554 C C . LEU A 1 189 ? -2.894 3.476 -8.816 1.00 98.81 189 LEU A C 1
ATOM 1556 O O . LEU A 1 189 ? -3.924 3.589 -9.487 1.00 98.81 189 LEU A O 1
ATOM 1560 N N . PHE A 1 190 ? -2.797 3.941 -7.579 1.00 98.31 190 PHE A N 1
ATOM 1561 C CA . PHE A 1 190 ? -3.868 4.692 -6.942 1.00 98.31 190 PHE A CA 1
ATOM 1562 C C . PHE A 1 190 ? -3.351 5.739 -5.961 1.00 98.31 190 PHE A C 1
ATOM 1564 O O . PHE A 1 190 ? -2.216 5.659 -5.480 1.00 98.31 190 PHE A O 1
ATOM 1571 N N . SER A 1 191 ? -4.229 6.683 -5.620 1.00 97.62 191 SER A N 1
ATOM 1572 C CA . SER A 1 191 ? -4.068 7.501 -4.424 1.00 97.62 191 SER A CA 1
ATOM 1573 C C . SER A 1 191 ? -5.373 7.717 -3.669 1.00 97.62 191 SER A C 1
ATOM 1575 O O . SER A 1 191 ? -6.459 7.753 -4.253 1.00 97.62 191 SER A O 1
ATOM 1577 N N . PHE A 1 192 ? -5.252 7.846 -2.350 1.00 96.12 192 PHE A N 1
ATOM 1578 C CA . PHE A 1 192 ? -6.320 8.231 -1.440 1.00 96.12 192 PHE A CA 1
ATOM 1579 C C . PHE A 1 192 ? -5.923 9.528 -0.726 1.00 96.12 192 PHE A C 1
ATOM 1581 O O . PHE A 1 192 ? -4.852 9.581 -0.106 1.00 96.12 192 PHE A O 1
ATOM 1588 N N . PRO A 1 193 ? -6.767 10.572 -0.775 1.00 90.06 193 PRO A N 1
ATOM 1589 C CA . PRO A 1 193 ? -6.459 11.833 -0.117 1.00 90.06 193 PRO A CA 1
ATOM 1590 C C . PRO A 1 193 ? -6.424 11.660 1.408 1.00 90.06 193 PRO A C 1
ATOM 1592 O O . PRO A 1 193 ? -7.232 10.931 1.980 1.00 90.06 193 PRO A O 1
ATOM 1595 N N . LYS A 1 194 ? -5.517 12.376 2.088 1.00 85.19 194 LYS A N 1
ATOM 1596 C CA . LYS A 1 194 ? -5.425 12.377 3.564 1.00 85.19 194 LYS A CA 1
ATOM 1597 C C . LYS A 1 194 ? -6.729 12.837 4.222 1.00 85.19 194 LYS A C 1
ATOM 1599 O O . LYS A 1 194 ? -7.140 12.315 5.256 1.00 85.19 194 LYS A O 1
ATOM 1604 N N . GLN A 1 195 ? -7.329 13.871 3.640 1.00 74.69 195 GLN A N 1
ATOM 1605 C CA . GLN A 1 195 ? -8.593 14.474 4.041 1.00 74.69 195 GLN A CA 1
ATOM 1606 C C . GLN A 1 195 ? -9.456 14.566 2.786 1.00 74.69 195 GLN A C 1
ATOM 1608 O O . GLN A 1 195 ? -9.006 15.106 1.780 1.00 74.69 195 GLN A O 1
ATOM 1613 N N . GLY A 1 196 ? -10.665 14.018 2.829 1.00 67.94 196 GLY A N 1
ATOM 1614 C CA . GLY A 1 196 ? -11.540 13.953 1.662 1.00 67.94 196 GLY A CA 1
ATOM 1615 C C . GLY A 1 196 ? -12.413 12.708 1.680 1.00 67.94 196 GLY A C 1
ATOM 1616 O O . GLY A 1 196 ? -12.369 11.914 2.623 1.00 67.94 196 GLY A O 1
ATOM 1617 N N . ASN A 1 197 ? -13.231 12.554 0.644 1.00 79.31 197 ASN A N 1
ATOM 1618 C CA . ASN A 1 197 ? -14.090 11.391 0.487 1.00 79.31 197 ASN A CA 1
ATOM 1619 C C . ASN A 1 197 ? -13.336 10.292 -0.284 1.00 79.31 197 ASN A C 1
ATOM 1621 O O . ASN A 1 197 ? -12.546 10.579 -1.179 1.00 79.31 197 ASN A O 1
ATOM 1625 N N . ILE A 1 198 ? -13.636 9.018 -0.016 1.00 85.94 198 ILE A N 1
ATOM 1626 C CA . ILE A 1 198 ? -13.179 7.878 -0.833 1.00 85.94 198 ILE A CA 1
ATOM 1627 C C . ILE A 1 198 ? -13.597 7.988 -2.316 1.00 85.94 198 ILE A C 1
ATOM 1629 O O . ILE A 1 198 ? -13.117 7.242 -3.171 1.00 85.94 198 ILE A O 1
ATOM 1633 N N . ALA A 1 199 ? -14.543 8.874 -2.632 1.00 85.38 199 ALA A N 1
ATOM 1634 C CA . ALA A 1 199 ? -14.927 9.240 -3.990 1.00 85.38 199 ALA A CA 1
ATOM 1635 C C . ALA A 1 199 ? -13.846 10.035 -4.742 1.00 85.38 199 ALA A C 1
ATOM 1637 O O . ALA A 1 199 ? -13.775 9.920 -5.960 1.00 85.38 199 ALA A O 1
ATOM 1638 N N . ASP A 1 200 ? -12.986 10.766 -4.031 1.00 90.62 200 ASP A N 1
ATOM 1639 C CA . ASP A 1 200 ? -11.900 11.571 -4.608 1.00 90.62 200 ASP A CA 1
ATOM 1640 C C . ASP A 1 200 ? -10.628 10.738 -4.859 1.00 90.62 200 ASP A C 1
ATOM 1642 O O . ASP A 1 200 ? -9.587 11.258 -5.266 1.00 90.62 200 ASP A O 1
ATOM 1646 N N . ALA A 1 201 ? -10.700 9.432 -4.587 1.00 94.19 201 ALA A N 1
ATOM 1647 C CA . ALA A 1 201 ? -9.619 8.495 -4.823 1.00 94.19 201 ALA A CA 1
ATOM 1648 C C . ALA A 1 201 ? -9.281 8.411 -6.315 1.00 94.19 201 ALA A C 1
ATOM 1650 O O . ALA A 1 201 ? -10.166 8.272 -7.164 1.00 94.19 201 ALA A O 1
ATOM 1651 N N . LYS A 1 202 ? -7.989 8.433 -6.634 1.00 95.88 202 LYS A N 1
ATOM 1652 C CA . LYS A 1 202 ? -7.506 8.354 -8.012 1.00 95.88 202 LYS A CA 1
ATOM 1653 C C . LYS A 1 202 ? -7.152 6.923 -8.361 1.00 95.88 202 LYS A C 1
ATOM 1655 O O . LYS A 1 202 ? -6.524 6.223 -7.572 1.00 95.88 202 LYS A O 1
ATOM 1660 N N . LEU A 1 203 ? -7.508 6.529 -9.575 1.00 97.00 203 LEU A N 1
ATOM 1661 C CA . LEU A 1 203 ? -7.106 5.278 -10.197 1.00 97.00 203 LEU A CA 1
ATOM 1662 C C . LEU A 1 203 ? -6.323 5.611 -11.461 1.00 97.00 203 LEU A C 1
ATOM 1664 O O . LEU A 1 203 ? -6.789 6.382 -12.294 1.00 97.00 203 LEU A O 1
ATOM 1668 N N . SER A 1 204 ? -5.172 4.979 -11.626 1.00 98.19 204 SER A N 1
ATOM 1669 C CA . SER A 1 204 ? -4.347 5.103 -12.817 1.00 98.19 204 SER A CA 1
ATOM 1670 C C . SER A 1 204 ? -4.078 3.715 -13.382 1.00 98.19 204 SER A C 1
ATOM 1672 O O . SER A 1 204 ? -3.461 2.872 -12.728 1.00 98.19 204 SER A O 1
ATOM 1674 N N . ARG A 1 205 ? -4.597 3.424 -14.578 1.00 98.25 205 ARG A N 1
ATOM 1675 C CA . ARG A 1 205 ? -4.370 2.133 -15.245 1.00 98.25 205 ARG A CA 1
ATOM 1676 C C . ARG A 1 205 ? -3.115 2.179 -16.096 1.00 98.25 205 ARG A C 1
ATOM 1678 O O . ARG A 1 205 ? -2.659 3.245 -16.494 1.00 98.25 205 ARG A O 1
ATOM 1685 N N . VAL A 1 206 ? -2.589 1.001 -16.403 1.00 98.56 206 VAL A N 1
ATOM 1686 C CA . VAL A 1 206 ? -1.467 0.846 -17.327 1.00 98.56 206 VAL A CA 1
ATOM 1687 C C . VAL A 1 206 ? -1.844 1.350 -18.725 1.00 98.56 206 VAL A C 1
ATOM 1689 O O . VAL A 1 206 ? -2.829 0.890 -19.308 1.00 98.56 206 VAL A O 1
ATOM 1692 N N . SER A 1 207 ? -1.018 2.238 -19.273 1.00 98.19 207 SER A N 1
ATOM 1693 C CA . SER A 1 207 ? -1.043 2.693 -20.669 1.00 98.19 207 SER A CA 1
ATOM 1694 C C . SER A 1 207 ? -0.107 1.866 -21.554 1.00 98.19 207 SER A C 1
ATOM 1696 O O . SER A 1 207 ? -0.427 1.610 -22.712 1.00 98.19 207 SER A O 1
ATOM 1698 N N . ARG A 1 208 ? 1.046 1.432 -21.019 1.00 98.19 208 ARG A N 1
ATOM 1699 C CA . ARG A 1 208 ? 2.048 0.624 -21.739 1.00 98.19 208 ARG A CA 1
ATOM 1700 C C . ARG A 1 208 ? 2.287 -0.719 -21.035 1.00 98.19 208 ARG A C 1
ATOM 1702 O O . ARG A 1 208 ? 3.161 -0.815 -20.176 1.00 98.19 208 ARG A O 1
ATOM 1709 N N . PRO A 1 209 ? 1.564 -1.791 -21.410 1.00 98.12 209 PRO A N 1
ATOM 1710 C CA . PRO A 1 209 ? 1.642 -3.089 -20.735 1.00 98.12 209 PRO A CA 1
ATOM 1711 C C . PRO A 1 209 ? 3.041 -3.660 -20.591 1.00 98.12 209 PRO A C 1
ATOM 1713 O O . PRO A 1 209 ? 3.348 -4.182 -19.526 1.00 98.12 209 PRO A O 1
ATOM 1716 N N . GLY A 1 210 ? 3.892 -3.523 -21.614 1.00 98.38 210 GLY A N 1
ATOM 1717 C CA . GLY A 1 210 ? 5.271 -4.030 -21.611 1.00 98.38 210 GLY A CA 1
ATOM 1718 C C . GLY A 1 210 ? 6.193 -3.407 -20.558 1.00 98.38 210 GLY A C 1
ATOM 1719 O O . GLY A 1 210 ? 7.295 -3.903 -20.341 1.00 98.38 210 GLY A O 1
ATOM 1720 N N . TYR A 1 211 ? 5.738 -2.340 -19.904 1.00 98.12 211 TYR A N 1
ATOM 1721 C CA . TYR A 1 211 ? 6.493 -1.553 -18.937 1.00 98.12 211 TYR A CA 1
ATOM 1722 C C . TYR A 1 211 ? 5.789 -1.459 -17.578 1.00 98.12 211 TYR A C 1
ATOM 1724 O O . TYR A 1 211 ? 6.257 -0.757 -16.694 1.00 98.12 211 TYR A O 1
ATOM 1732 N N . ALA A 1 212 ? 4.682 -2.181 -17.379 1.00 98.31 212 ALA A N 1
ATOM 1733 C CA . ALA A 1 212 ? 3.832 -2.031 -16.202 1.00 98.31 212 ALA A CA 1
ATOM 1734 C C . ALA A 1 212 ? 4.572 -2.244 -14.872 1.00 98.31 212 ALA A C 1
ATOM 1736 O O . ALA A 1 212 ? 4.367 -1.477 -13.931 1.00 98.31 212 ALA A O 1
ATOM 1737 N N . ILE A 1 213 ? 5.431 -3.263 -14.793 1.00 98.56 213 ILE A N 1
ATOM 1738 C CA . ILE A 1 213 ? 6.231 -3.567 -13.603 1.00 98.56 213 ILE A CA 1
ATOM 1739 C C . ILE A 1 213 ? 7.703 -3.598 -13.995 1.00 98.56 213 ILE A C 1
ATOM 1741 O O . ILE A 1 213 ? 8.098 -4.320 -14.918 1.00 98.56 213 ILE A O 1
ATOM 1745 N N . ARG A 1 214 ? 8.525 -2.847 -13.266 1.00 98.00 214 ARG A N 1
ATOM 1746 C CA . ARG A 1 214 ? 9.970 -2.806 -13.456 1.00 98.00 214 ARG A CA 1
ATOM 1747 C C . ARG A 1 214 ? 10.638 -3.695 -12.412 1.00 98.00 214 ARG A C 1
ATOM 1749 O O . ARG A 1 214 ? 10.509 -3.468 -11.218 1.00 98.00 214 ARG A O 1
ATOM 1756 N N . VAL A 1 215 ? 11.368 -4.709 -12.863 1.00 97.75 215 VAL A N 1
ATOM 1757 C CA . VAL A 1 215 ? 12.154 -5.592 -11.990 1.00 97.75 215 VAL A CA 1
ATOM 1758 C C . VAL A 1 215 ? 13.562 -5.035 -11.893 1.00 97.75 215 VAL A C 1
ATOM 1760 O O . VAL A 1 215 ? 14.203 -4.837 -12.924 1.00 97.75 215 VAL A O 1
ATOM 1763 N N . LYS A 1 216 ? 14.029 -4.775 -10.676 1.00 96.75 216 LYS A N 1
ATOM 1764 C CA . LYS A 1 216 ? 15.354 -4.222 -10.383 1.00 96.75 216 LYS A CA 1
ATOM 1765 C C . LYS A 1 216 ? 16.118 -5.124 -9.417 1.00 96.75 216 LYS A C 1
ATOM 1767 O O . LYS A 1 216 ? 15.592 -6.124 -8.925 1.00 96.75 216 LYS A O 1
ATOM 1772 N N . ASP A 1 217 ? 17.392 -4.806 -9.212 1.00 96.00 217 ASP A N 1
ATOM 1773 C CA . ASP A 1 217 ? 18.178 -5.416 -8.148 1.00 96.00 217 ASP A CA 1
ATOM 1774 C C . ASP A 1 217 ? 17.636 -4.998 -6.767 1.00 96.00 217 ASP A C 1
ATOM 1776 O O . ASP A 1 217 ? 16.772 -4.125 -6.656 1.00 96.00 217 ASP A O 1
ATOM 1780 N N . LYS A 1 218 ? 18.176 -5.609 -5.708 1.00 96.75 218 LYS A N 1
ATOM 1781 C CA . LYS A 1 218 ? 17.686 -5.436 -4.333 1.00 96.75 218 LYS A CA 1
ATOM 1782 C C . LYS A 1 218 ? 17.815 -4.022 -3.764 1.00 96.75 218 LYS A C 1
ATOM 1784 O O . LYS A 1 218 ? 17.280 -3.773 -2.689 1.00 96.75 218 LYS A O 1
ATOM 1789 N N . SER A 1 219 ? 18.492 -3.103 -4.458 1.00 97.00 219 SER A N 1
ATOM 1790 C CA . SER A 1 219 ? 18.545 -1.689 -4.072 1.00 97.00 219 SER A CA 1
ATOM 1791 C C . SER A 1 219 ? 17.250 -0.932 -4.369 1.00 97.00 219 SER A C 1
ATOM 1793 O O . SER A 1 219 ? 17.126 0.233 -3.999 1.00 97.00 219 SER A O 1
ATOM 1795 N N . HIS A 1 220 ? 16.294 -1.549 -5.063 1.00 97.62 220 HIS A N 1
ATOM 1796 C CA . HIS A 1 220 ? 14.970 -0.994 -5.319 1.00 97.62 220 HIS A CA 1
ATOM 1797 C C . HIS A 1 220 ? 13.917 -1.907 -4.708 1.00 97.62 220 HIS A C 1
ATOM 1799 O O . HIS A 1 220 ? 14.070 -3.112 -4.743 1.00 97.62 220 HIS A O 1
ATOM 1805 N N . GLY A 1 221 ? 12.854 -1.345 -4.147 1.00 97.81 221 GLY A N 1
ATOM 1806 C CA . GLY A 1 221 ? 11.700 -2.116 -3.704 1.00 97.81 221 GLY A CA 1
ATOM 1807 C C . GLY A 1 221 ? 10.664 -2.244 -4.824 1.00 97.81 221 GLY A C 1
ATOM 1808 O O . GLY A 1 221 ? 11.002 -2.597 -5.957 1.00 97.81 221 GLY A O 1
ATOM 1809 N N . PRO A 1 222 ? 9.387 -1.921 -4.558 1.00 98.06 222 PRO A N 1
ATOM 1810 C CA . PRO A 1 222 ? 8.366 -1.955 -5.592 1.00 98.06 222 PRO A CA 1
ATOM 1811 C C . PRO A 1 222 ? 8.610 -0.860 -6.636 1.00 98.06 222 PRO A C 1
ATOM 1813 O O . PRO A 1 222 ? 8.780 0.312 -6.294 1.00 98.06 222 PRO A O 1
ATOM 1816 N N . CYS A 1 223 ? 8.583 -1.246 -7.913 1.00 98.25 223 CYS A N 1
ATOM 1817 C CA . CYS A 1 223 ? 8.697 -0.339 -9.053 1.00 98.25 223 CYS A CA 1
ATOM 1818 C C . CYS A 1 223 ? 7.575 -0.614 -10.066 1.00 98.25 223 CYS A C 1
ATOM 1820 O O . CYS A 1 223 ? 7.546 -1.648 -10.739 1.00 98.25 223 CYS A O 1
ATOM 1822 N N . PHE A 1 224 ? 6.648 0.331 -10.172 1.00 98.56 224 PHE A N 1
ATOM 1823 C CA . PHE A 1 224 ? 5.568 0.351 -11.148 1.00 98.56 224 PHE A CA 1
ATOM 1824 C C . PHE A 1 224 ? 5.915 1.353 -12.244 1.00 98.56 224 PHE A C 1
ATOM 1826 O O . PHE A 1 224 ? 6.150 2.530 -11.958 1.00 98.56 224 PHE A O 1
ATOM 1833 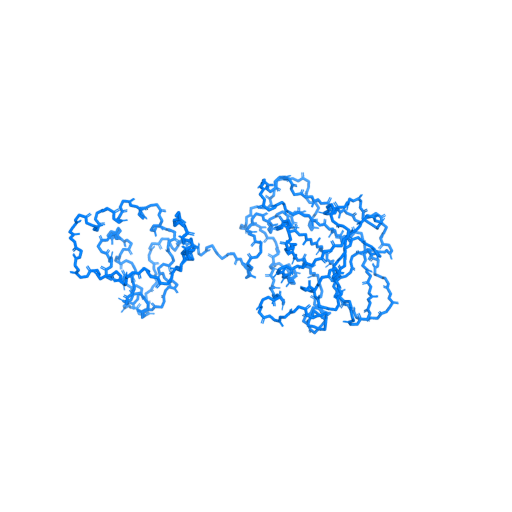N N . GLY A 1 225 ? 5.936 0.894 -13.492 1.00 97.69 225 GLY A N 1
ATOM 1834 C CA . GLY A 1 225 ? 6.457 1.701 -14.589 1.00 97.69 225 GLY A CA 1
ATOM 1835 C C . GLY A 1 225 ? 7.967 1.895 -14.481 1.00 97.69 225 GLY A C 1
ATOM 1836 O O . GLY A 1 225 ? 8.610 1.509 -13.500 1.00 97.69 225 GLY A O 1
ATOM 1837 N N . ASP A 1 226 ? 8.550 2.540 -15.481 1.00 94.56 226 ASP A N 1
ATOM 1838 C CA . ASP A 1 226 ? 9.937 2.996 -15.398 1.00 94.56 226 ASP A CA 1
ATOM 1839 C C . ASP A 1 226 ? 10.074 4.250 -14.516 1.00 94.56 226 ASP A C 1
ATOM 1841 O O . ASP A 1 226 ? 11.163 4.525 -14.003 1.00 94.56 226 ASP A O 1
ATOM 1845 N N . LYS A 1 227 ? 8.991 5.022 -14.337 1.00 93.88 227 LYS A N 1
ATOM 1846 C CA . LYS A 1 227 ? 8.995 6.288 -13.577 1.00 93.88 227 LYS A CA 1
ATOM 1847 C C . LYS A 1 227 ? 7.759 6.515 -12.710 1.00 93.88 227 LYS A C 1
ATOM 1849 O O . LYS A 1 227 ? 7.765 7.441 -11.903 1.00 93.88 227 LYS A O 1
ATOM 1854 N N . ASP A 1 228 ? 6.708 5.718 -12.880 1.00 98.06 228 ASP A N 1
ATOM 1855 C CA . ASP A 1 228 ? 5.377 6.089 -12.408 1.00 98.06 228 ASP A CA 1
ATOM 1856 C C . ASP A 1 228 ? 5.225 6.019 -10.890 1.00 98.06 228 ASP A C 1
ATOM 1858 O O . ASP A 1 228 ? 4.661 6.933 -10.281 1.00 98.06 228 ASP A O 1
ATOM 1862 N N . LEU A 1 229 ? 5.774 4.977 -10.263 1.00 98.50 229 LEU A N 1
ATOM 1863 C CA . LEU A 1 229 ? 5.913 4.898 -8.813 1.00 98.50 229 LEU A CA 1
ATOM 1864 C C . LEU A 1 229 ? 7.027 3.923 -8.429 1.00 98.50 229 LEU A C 1
ATOM 1866 O O . LEU A 1 229 ? 6.945 2.736 -8.740 1.00 98.50 229 LEU A O 1
ATOM 1870 N N . TRP A 1 230 ? 8.039 4.395 -7.705 1.00 98.06 230 TRP A N 1
ATOM 1871 C CA . TRP A 1 230 ? 9.087 3.521 -7.179 1.00 98.06 230 TRP A CA 1
ATOM 1872 C C . TRP A 1 230 ? 9.593 3.940 -5.804 1.00 98.06 230 TRP A C 1
ATOM 1874 O O . TRP A 1 230 ? 9.504 5.109 -5.422 1.00 98.06 230 TRP A O 1
ATOM 1884 N N . MET A 1 231 ? 10.164 2.967 -5.094 1.00 98.50 231 MET A N 1
ATOM 1885 C CA . MET A 1 231 ? 10.848 3.133 -3.809 1.00 98.50 231 MET A CA 1
ATOM 1886 C C . MET A 1 231 ? 12.231 2.473 -3.892 1.00 98.50 231 MET A C 1
ATOM 1888 O O . MET A 1 231 ? 12.354 1.398 -4.484 1.00 98.50 231 MET A O 1
ATOM 1892 N N . LYS A 1 232 ? 13.277 3.082 -3.327 1.00 97.88 232 LYS A N 1
ATOM 1893 C CA . LYS A 1 232 ? 14.645 2.537 -3.366 1.00 97.88 232 LYS A CA 1
ATOM 1894 C C . LYS A 1 232 ? 15.364 2.653 -2.029 1.00 97.88 232 LYS A C 1
ATOM 1896 O O . LYS A 1 232 ? 15.108 3.594 -1.282 1.00 97.88 232 LYS A O 1
ATOM 1901 N N . GLN A 1 233 ? 16.327 1.759 -1.811 1.00 97.69 233 GLN A N 1
ATOM 1902 C CA . GLN A 1 233 ? 17.199 1.721 -0.640 1.00 97.69 233 GLN A CA 1
ATOM 1903 C C . GLN A 1 233 ? 16.353 1.811 0.633 1.00 97.69 233 GLN A C 1
ATOM 1905 O O . GLN A 1 233 ? 15.469 0.984 0.830 1.00 97.69 233 GLN A O 1
ATOM 1910 N N . ASN A 1 234 ? 16.540 2.862 1.427 1.00 98.38 234 ASN A N 1
ATOM 1911 C CA . ASN A 1 234 ? 15.723 3.126 2.591 1.00 98.38 234 ASN A CA 1
ATOM 1912 C C . ASN A 1 234 ? 14.543 4.050 2.258 1.00 98.38 234 ASN A C 1
ATOM 1914 O O . ASN A 1 234 ? 14.716 5.250 2.040 1.00 98.38 234 ASN A O 1
ATOM 1918 N N . PHE A 1 235 ? 13.330 3.507 2.294 1.00 98.50 235 PHE A N 1
ATOM 1919 C CA . PHE A 1 235 ? 12.093 4.192 1.912 1.00 98.50 235 PHE A CA 1
ATOM 1920 C C . PHE A 1 235 ? 11.713 5.383 2.806 1.00 98.50 235 PHE A C 1
ATOM 1922 O O . PHE A 1 235 ? 10.906 6.225 2.400 1.00 98.50 235 PHE A O 1
ATOM 1929 N N . ASN A 1 236 ? 12.265 5.473 4.021 1.00 97.69 236 ASN A N 1
ATOM 1930 C CA . ASN A 1 236 ? 12.045 6.615 4.911 1.00 97.69 236 ASN A CA 1
ATOM 1931 C C . ASN A 1 236 ? 13.158 7.678 4.828 1.00 97.69 236 ASN A C 1
ATOM 1933 O O . ASN A 1 236 ? 13.090 8.688 5.529 1.00 97.69 236 ASN A O 1
ATOM 1937 N N . ALA A 1 237 ? 14.157 7.478 3.964 1.00 98.06 237 ALA A N 1
ATOM 1938 C CA . ALA A 1 237 ? 15.203 8.457 3.702 1.00 98.06 237 ALA A CA 1
ATOM 1939 C C . ALA A 1 237 ? 14.761 9.466 2.635 1.00 98.06 237 ALA A C 1
ATOM 1941 O O . ALA A 1 237 ? 14.014 9.127 1.720 1.00 98.06 237 ALA A O 1
ATOM 1942 N N . TYR A 1 238 ? 15.255 10.700 2.729 1.00 96.38 238 TYR A N 1
ATOM 1943 C CA . TYR A 1 238 ? 14.914 11.797 1.820 1.00 96.38 238 TYR A CA 1
ATOM 1944 C C . TYR A 1 238 ? 15.061 11.409 0.332 1.00 96.38 238 TYR A C 1
ATOM 1946 O O . TYR A 1 238 ? 16.067 10.822 -0.064 1.00 96.38 238 TYR A O 1
ATOM 1954 N N . ASP A 1 239 ? 14.053 11.733 -0.487 1.00 96.12 239 ASP A N 1
ATOM 1955 C CA . ASP A 1 239 ? 13.985 11.444 -1.934 1.00 96.12 239 ASP A CA 1
ATOM 1956 C C . ASP A 1 239 ? 14.221 9.970 -2.346 1.00 96.12 239 ASP A C 1
ATOM 1958 O O . ASP A 1 239 ? 14.590 9.665 -3.490 1.00 96.12 239 ASP A O 1
ATOM 1962 N N . SER A 1 240 ? 13.971 9.030 -1.431 1.00 97.75 240 SER A N 1
ATOM 1963 C CA . SER A 1 240 ? 14.026 7.579 -1.676 1.00 97.75 240 SER A CA 1
ATOM 1964 C C . SER A 1 240 ? 12.870 7.046 -2.522 1.00 97.75 240 SER A C 1
ATOM 1966 O O . SER A 1 240 ? 12.923 5.912 -2.998 1.00 97.75 240 SER A O 1
ATOM 1968 N N . CYS A 1 241 ? 11.831 7.846 -2.736 1.00 97.94 241 CYS A N 1
ATOM 1969 C CA . CYS A 1 241 ? 10.671 7.492 -3.536 1.00 97.94 241 CYS A CA 1
ATOM 1970 C C . CYS A 1 241 ? 10.441 8.524 -4.642 1.00 97.94 241 CYS A C 1
ATOM 1972 O O . CYS A 1 241 ? 10.846 9.689 -4.556 1.00 97.94 241 CYS A O 1
ATOM 1974 N N . SER A 1 242 ? 9.776 8.099 -5.710 1.00 96.94 242 SER A N 1
ATOM 1975 C CA . SER A 1 242 ? 9.439 8.970 -6.831 1.00 96.94 242 SER A CA 1
ATOM 1976 C C . SER A 1 242 ? 8.120 8.559 -7.451 1.00 96.94 242 SER A C 1
ATOM 1978 O O . SER A 1 242 ? 7.793 7.374 -7.490 1.00 96.94 242 SER A O 1
ATOM 1980 N N . SER A 1 243 ? 7.395 9.539 -7.977 1.00 96.62 243 SER A N 1
ATOM 1981 C CA . SER A 1 243 ? 6.255 9.295 -8.848 1.00 96.62 243 SER A CA 1
ATOM 1982 C C . SER A 1 243 ? 6.282 10.267 -10.012 1.00 96.62 243 SER A C 1
ATOM 1984 O O . SER A 1 243 ? 6.559 11.459 -9.838 1.00 96.62 243 SER A O 1
ATOM 1986 N N . ASP A 1 244 ? 5.984 9.758 -11.197 1.00 95.81 244 ASP A N 1
ATOM 1987 C CA . ASP A 1 244 ? 5.756 10.544 -12.398 1.00 95.81 244 ASP A CA 1
ATOM 1988 C C . ASP A 1 244 ? 4.666 9.904 -13.259 1.00 95.81 244 ASP A C 1
ATOM 1990 O O . ASP A 1 244 ? 3.976 8.993 -12.810 1.00 95.81 244 ASP A O 1
ATOM 1994 N N . LYS A 1 245 ? 4.443 10.414 -14.466 1.00 94.06 245 LYS A N 1
ATOM 1995 C CA . LYS A 1 245 ? 3.533 9.802 -15.432 1.00 94.06 245 LYS A CA 1
ATOM 1996 C C . LYS A 1 245 ? 4.304 9.410 -16.688 1.00 94.06 245 LYS A C 1
ATOM 1998 O O . LYS A 1 245 ? 4.792 10.285 -17.401 1.00 94.06 245 LYS A O 1
ATOM 2003 N N . ASP A 1 246 ? 4.366 8.114 -16.981 1.00 95.81 246 ASP A N 1
ATOM 2004 C CA . ASP A 1 246 ? 4.997 7.576 -18.193 1.00 95.81 246 ASP A CA 1
ATOM 2005 C C . ASP A 1 246 ? 4.236 6.336 -18.706 1.00 95.81 246 ASP A C 1
ATOM 2007 O O . ASP A 1 246 ? 3.614 6.372 -19.771 1.00 95.81 246 ASP A O 1
ATOM 2011 N N . ASP A 1 247 ? 4.218 5.255 -17.924 1.00 98.00 247 ASP A N 1
ATOM 2012 C CA . ASP A 1 247 ? 3.635 3.955 -18.280 1.00 98.00 247 ASP A CA 1
ATOM 2013 C C . ASP A 1 247 ? 2.180 3.775 -17.853 1.00 98.00 247 ASP A C 1
ATOM 2015 O O . ASP A 1 247 ? 1.504 2.852 -18.325 1.00 98.00 247 ASP A O 1
ATOM 2019 N N . TYR A 1 248 ? 1.684 4.658 -16.990 1.00 98.50 248 TYR A N 1
ATOM 2020 C CA . TYR A 1 248 ? 0.319 4.683 -16.486 1.00 98.50 248 TYR A CA 1
ATOM 2021 C C . TYR A 1 248 ? -0.424 5.942 -16.964 1.00 98.50 248 TYR A C 1
ATOM 2023 O O . TYR A 1 248 ? 0.159 6.914 -17.445 1.00 98.50 248 TYR A O 1
ATOM 2031 N N . GLN A 1 249 ? -1.755 5.897 -16.930 1.00 97.94 249 GLN A N 1
ATOM 2032 C CA . GLN A 1 249 ? -2.621 6.935 -17.505 1.00 97.94 249 GLN A CA 1
ATOM 2033 C C . GLN A 1 249 ? -2.497 8.272 -16.771 1.00 97.94 249 GLN A C 1
ATOM 2035 O O . GLN A 1 249 ? -2.383 9.326 -17.399 1.00 97.94 249 GLN A O 1
ATOM 2040 N N . GLU A 1 250 ? -2.475 8.197 -15.446 1.00 96.00 250 GLU A N 1
ATOM 2041 C CA . GLU A 1 250 ? -2.548 9.326 -14.530 1.00 96.00 250 GLU A CA 1
ATOM 2042 C C . GLU A 1 250 ? -1.426 9.291 -13.496 1.00 96.00 250 GLU A C 1
ATOM 2044 O O . GLU A 1 250 ? -0.948 8.233 -13.076 1.00 96.00 250 GLU A O 1
ATOM 2049 N N . ARG A 1 251 ? -1.055 10.476 -13.025 1.00 94.69 251 ARG A N 1
ATOM 2050 C CA . ARG A 1 251 ? -0.104 10.644 -11.932 1.00 94.69 251 ARG A CA 1
ATOM 2051 C C . ARG A 1 251 ? -0.827 10.486 -10.590 1.00 94.69 251 ARG A C 1
ATOM 2053 O O . ARG A 1 251 ? -1.885 11.084 -10.391 1.00 94.69 251 ARG A O 1
ATOM 2060 N N . VAL A 1 252 ? -0.262 9.719 -9.656 1.00 95.38 252 VAL A N 1
ATOM 2061 C CA . VAL A 1 252 ? -0.926 9.438 -8.364 1.00 95.38 252 VAL A CA 1
ATOM 2062 C C . VAL A 1 252 ? -0.662 10.476 -7.282 1.00 95.38 252 VAL A C 1
ATOM 2064 O O . VAL A 1 252 ? -1.431 10.576 -6.339 1.00 95.38 252 VAL A O 1
ATOM 2067 N N . THR A 1 253 ? 0.365 11.307 -7.427 1.00 94.81 253 THR A N 1
ATOM 2068 C CA . THR A 1 253 ? 0.610 12.440 -6.527 1.00 94.81 253 THR A CA 1
ATOM 2069 C C . THR A 1 253 ? 1.265 13.589 -7.283 1.00 94.81 253 THR A C 1
ATOM 2071 O O . THR A 1 253 ? 1.890 13.390 -8.325 1.00 94.81 253 THR A O 1
ATOM 2074 N N . THR A 1 254 ? 1.145 14.815 -6.786 1.00 93.88 254 THR A N 1
ATOM 2075 C CA . THR A 1 254 ? 1.785 15.987 -7.406 1.00 93.88 254 THR A CA 1
ATOM 2076 C C . THR A 1 254 ? 3.296 16.044 -7.153 1.00 93.88 254 THR A C 1
ATOM 2078 O O . THR A 1 254 ? 3.996 16.772 -7.850 1.00 93.88 254 THR A O 1
ATOM 2081 N N . LEU A 1 255 ? 3.819 15.252 -6.210 1.00 94.38 255 LEU A N 1
ATOM 2082 C CA . LEU A 1 255 ? 5.232 15.239 -5.808 1.00 94.38 255 LEU A CA 1
ATOM 2083 C C . LEU A 1 255 ? 6.084 14.314 -6.680 1.00 94.38 255 LEU A C 1
ATOM 2085 O O . LEU A 1 255 ? 5.762 13.135 -6.828 1.00 94.38 255 LEU A O 1
ATOM 2089 N N . SER A 1 256 ? 7.175 14.825 -7.257 1.00 95.12 256 SER A N 1
ATOM 2090 C CA . S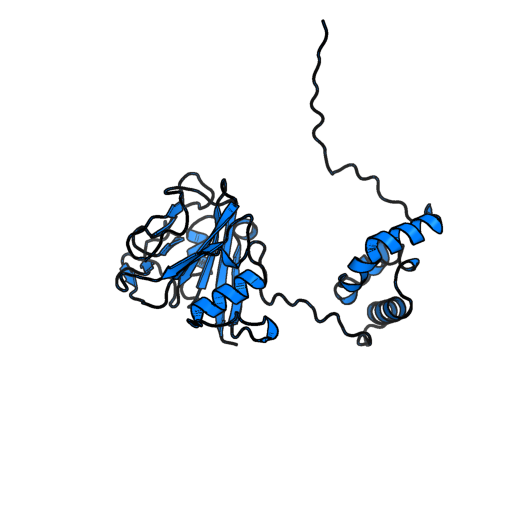ER A 1 256 ? 8.088 14.040 -8.110 1.00 95.12 256 SER A CA 1
ATOM 2091 C C . SER A 1 256 ? 9.049 13.172 -7.313 1.00 95.12 256 SER A C 1
ATOM 2093 O O . SER A 1 256 ? 9.335 12.045 -7.721 1.00 95.12 256 SER A O 1
ATOM 2095 N N . LYS A 1 257 ? 9.505 13.675 -6.168 1.00 96.75 257 LYS A N 1
ATOM 2096 C CA . LYS A 1 257 ? 10.345 12.990 -5.187 1.00 96.75 257 LYS A CA 1
ATOM 2097 C C . LYS A 1 257 ? 9.747 13.157 -3.799 1.00 96.75 257 LYS A C 1
ATOM 2099 O O . LYS A 1 257 ? 9.136 14.187 -3.513 1.00 96.75 257 LYS A O 1
ATOM 2104 N N . PHE A 1 258 ? 9.862 12.119 -2.981 1.00 97.75 258 PHE A N 1
ATOM 2105 C CA . PHE A 1 258 ? 9.378 12.099 -1.604 1.00 97.75 258 PHE A CA 1
ATOM 2106 C C . PHE A 1 258 ? 10.008 10.932 -0.832 1.00 97.75 258 PHE A C 1
ATOM 2108 O O . PHE A 1 258 ? 10.743 10.123 -1.395 1.00 97.75 258 PHE A O 1
ATOM 2115 N N . TRP A 1 259 ? 9.693 10.829 0.456 1.00 98.25 259 TRP A N 1
ATOM 2116 C CA . TRP A 1 259 ? 9.886 9.626 1.266 1.00 98.25 259 TRP A CA 1
ATOM 2117 C C . TRP A 1 259 ? 8.628 9.367 2.095 1.00 98.25 259 TRP A C 1
ATOM 2119 O O . TRP A 1 259 ? 7.694 10.185 2.111 1.00 98.25 259 TRP A O 1
ATOM 2129 N N . VAL A 1 260 ? 8.575 8.207 2.743 1.00 98.19 260 VAL A N 1
ATOM 2130 C CA . VAL A 1 260 ? 7.355 7.723 3.394 1.00 98.19 260 VAL A CA 1
ATOM 2131 C C . VAL A 1 260 ? 7.509 7.667 4.911 1.00 98.19 260 VAL A C 1
ATOM 2133 O O . VAL A 1 260 ? 8.596 7.414 5.427 1.00 98.19 260 VAL A O 1
ATOM 2136 N N . LEU A 1 261 ? 6.412 7.914 5.632 1.00 97.12 261 LEU A N 1
ATOM 2137 C CA . LEU A 1 261 ? 6.343 7.709 7.090 1.00 97.12 261 LEU A CA 1
ATOM 2138 C C . LEU A 1 261 ? 6.039 6.258 7.440 1.00 97.12 261 LEU A C 1
ATOM 2140 O O . LEU A 1 261 ? 6.421 5.780 8.501 1.00 97.12 261 LEU A O 1
ATOM 2144 N N . GLU A 1 262 ? 5.321 5.581 6.552 1.00 98.12 262 GLU A N 1
ATOM 2145 C CA . GLU A 1 262 ? 4.905 4.201 6.717 1.00 98.12 262 GLU A CA 1
ATOM 2146 C C . GLU A 1 262 ? 4.605 3.600 5.343 1.00 98.12 262 GLU A C 1
ATOM 2148 O O . GLU A 1 262 ? 4.178 4.302 4.418 1.00 98.12 262 GLU A O 1
ATOM 2153 N N . TYR A 1 263 ? 4.803 2.293 5.217 1.00 98.75 263 TYR A N 1
ATOM 2154 C CA . TYR A 1 263 ? 4.320 1.516 4.086 1.00 98.75 263 TYR A CA 1
ATOM 2155 C C . TYR A 1 263 ? 3.840 0.145 4.551 1.00 98.75 263 TYR A C 1
ATOM 2157 O O . TYR A 1 263 ? 4.351 -0.435 5.509 1.00 98.75 263 TYR A O 1
ATOM 2165 N N . GLU A 1 264 ? 2.852 -0.384 3.845 1.00 98.81 264 GLU A N 1
ATOM 2166 C CA . GLU A 1 264 ? 2.343 -1.728 4.050 1.00 98.81 264 GLU A CA 1
ATOM 2167 C C . GLU A 1 264 ? 2.250 -2.448 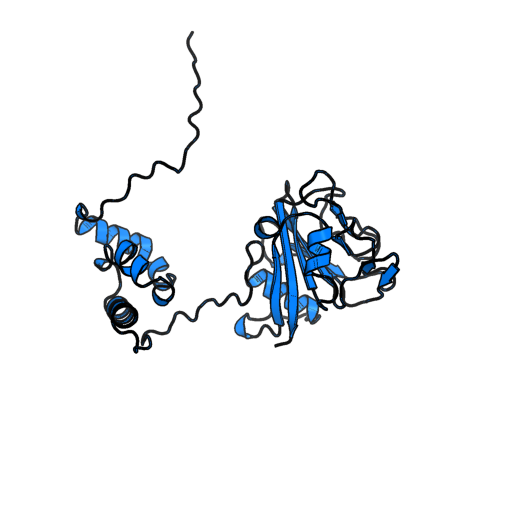2.705 1.00 98.81 264 GLU A C 1
ATOM 2169 O O . GLU A 1 264 ? 1.835 -1.874 1.694 1.00 98.81 264 GLU A O 1
ATOM 2174 N N . VAL A 1 265 ? 2.622 -3.727 2.695 1.00 98.81 265 VAL A N 1
ATOM 2175 C CA . VAL A 1 265 ? 2.461 -4.597 1.525 1.00 98.81 265 VAL A CA 1
ATOM 2176 C C . VAL A 1 265 ? 1.565 -5.763 1.895 1.00 98.81 265 VAL A C 1
ATOM 2178 O O . VAL A 1 265 ? 1.812 -6.465 2.875 1.00 98.81 265 VAL A O 1
ATOM 2181 N N . PHE A 1 266 ? 0.532 -5.989 1.090 1.00 98.56 266 PHE A N 1
ATOM 2182 C CA . PHE A 1 266 ? -0.445 -7.052 1.284 1.00 98.56 266 PHE A CA 1
ATOM 2183 C C . PHE A 1 266 ? -0.388 -8.038 0.131 1.00 98.56 266 PHE A C 1
ATOM 2185 O O . PHE A 1 266 ? -0.505 -7.634 -1.022 1.00 98.56 266 PHE A O 1
ATOM 2192 N N . GLN A 1 267 ? -0.307 -9.330 0.434 1.00 98.44 267 GLN A N 1
ATOM 2193 C CA . GLN A 1 267 ? -0.651 -10.378 -0.518 1.00 98.44 267 GLN A CA 1
ATOM 2194 C C . GLN A 1 267 ? -2.171 -10.410 -0.698 1.00 98.44 267 GLN A C 1
ATOM 2196 O O . GLN A 1 267 ? -2.916 -10.463 0.287 1.00 98.44 267 GLN A O 1
ATOM 2201 N N . VAL A 1 268 ? -2.629 -10.417 -1.946 1.00 97.12 268 VAL A N 1
ATOM 2202 C CA . VAL A 1 268 ? -4.046 -10.504 -2.300 1.00 97.12 268 VAL A CA 1
ATOM 2203 C C . VAL A 1 268 ? -4.374 -11.940 -2.693 1.00 97.12 268 VAL A C 1
ATOM 2205 O O . VAL A 1 268 ? -3.908 -12.442 -3.713 1.00 97.12 268 VAL A O 1
ATOM 2208 N N . VAL A 1 269 ? -5.198 -12.605 -1.885 1.00 95.44 269 VAL A N 1
ATOM 2209 C CA . VAL A 1 269 ? -5.586 -14.010 -2.082 1.00 95.44 269 VAL A CA 1
ATOM 2210 C C . VAL A 1 269 ? -7.092 -14.092 -2.292 1.00 95.44 269 VAL A C 1
ATOM 2212 O O . VAL A 1 269 ? -7.857 -13.582 -1.476 1.00 95.44 269 VAL A O 1
ATOM 2215 N N . LYS A 1 270 ? -7.541 -14.731 -3.373 1.00 92.38 270 LYS A N 1
ATOM 2216 C CA . LYS A 1 270 ? -8.973 -14.966 -3.610 1.00 92.38 270 LYS A CA 1
ATOM 2217 C C . LYS A 1 270 ? -9.538 -15.916 -2.540 1.00 92.38 270 LYS A C 1
ATOM 2219 O O . LYS A 1 270 ? -8.856 -16.864 -2.153 1.00 92.38 270 LYS A O 1
ATOM 2224 N N . LYS A 1 271 ? -10.726 -15.607 -2.014 1.00 85.88 271 LYS A N 1
ATOM 2225 C CA . LYS A 1 271 ? -11.431 -16.424 -1.013 1.00 85.88 271 LYS A CA 1
ATOM 2226 C C . LYS A 1 271 ? -11.940 -17.738 -1.589 1.00 85.88 271 LYS A C 1
ATOM 2228 O O . LYS A 1 271 ? -12.274 -17.761 -2.794 1.00 85.88 271 LYS A O 1
#

Organism: Rhizophagus irregularis (strain DAOM 181602 / DAOM 197198 / MUCL 43194) (NCBI:txid747089)